Protein AF-K7Z4P8-F1 (afdb_monomer)

InterPro domains:
  IPR004733 Phosphoribosylformylglycinamidine cyclo-ligase [PTHR10520] (12-150)
  IPR010918 PurM-like, C-terminal domain [PF02769] (12-147)
  IPR036676 PurM-like, C-terminal domain superfamily [G3DSA:3.90.650.10] (9-177)
  IPR036676 PurM-like, C-terminal domain superfamily [SSF56042] (11-148)
  IPR036921 PurM-like, N-terminal domain superfamily [G3DSA:3.30.1330.10] (202-274)
  IPR036921 PurM-like, N-terminal domain superfamily [SSF55326] (206-274)

Foldseek 3Di:
DPQDQQLDDWFFFKKFFFWQAFQQWDVVVCCPVHCVVCVCCVVPVDDDPFDDDDHLCRNLPHTDFCCVLPVVCSVVSFWNHKFFAHAQEQVLSQVVSPPPQKHAAFEPQPAQFHLNLLVVVLVPDDLVNCRGTGNRTGGMIIGGGPPPPCPVVRPRMDGGGIIDGHDDYHYHNSLNNSQVSNVSVPDDDDPDDDDPPDPPVVVVVVVVVVVVVVVDDPQWDDDSNDIDGNDDPDDDDDDDDDDQSDSVSSVVSCVVVVHDPNVVSSSVRRVNSD

Secondary structure (DSSP, 8-state):
--SS-----TT-EEEEEEPSS-TTSSTTTTTTTTHHHHHHHHHTT---SSS-PPPGGGTTPPPPP-HHHHHHHHHTT-EEEEEE--TTHHHHHHHTT-BTTEEEEEE-TT----HHHHHHHHTT--HHHHHHH--TTEEEEEEE-TT-TTGGGSTTEEEEEEEEESSS-EEESHHHHHHHHHGGGT---------S--HHHHHHHHHHHHHHHTT--TTEEEETTEEEE---S--SS----PPPPP-HHHHHHHHHTT--TTHHHHHHHHHHH-

Solvent-accessible surface area (backbone atoms only — not comparable to full-atom values): 15774 Å² total; per-residue (Å²): 144,85,79,70,74,58,66,81,63,77,55,21,32,31,33,30,32,59,36,78,38,59,44,72,32,53,53,66,76,59,36,77,82,26,48,69,55,39,50,51,46,71,73,42,77,70,88,64,96,46,91,56,82,85,58,76,65,53,66,58,39,55,36,72,68,51,54,84,61,44,50,67,39,49,76,69,63,43,48,29,35,78,29,67,24,39,78,34,2,44,52,45,32,53,54,76,56,56,39,88,53,30,15,47,38,34,48,36,54,80,54,65,49,37,64,69,55,10,47,42,40,54,70,72,46,49,66,68,56,45,40,45,28,28,26,66,18,32,35,30,38,35,32,30,47,63,84,52,84,63,61,85,71,42,77,60,57,42,82,32,39,27,31,35,81,42,95,66,66,44,80,42,40,47,60,62,28,48,48,61,38,11,41,62,56,65,44,76,84,73,92,68,84,86,70,91,81,52,65,66,60,53,52,50,49,52,52,49,49,57,56,52,57,76,68,59,47,100,49,46,46,78,55,93,93,41,82,44,70,68,79,71,97,78,71,87,84,72,84,79,86,78,87,71,85,57,53,64,61,52,52,53,55,23,59,76,68,74,52,66,89,47,56,70,46,39,70,45,21,59,71,66,57,106

Mean predicted aligned error: 12.13 Å

Organism: NCBI:txid52754

Sequence (274 aa):
GSEFPKLDELNDFVIGLRSNGLHCSGLDLASSNSMDVLGEKLCNPTHTPSQERLHLAEFLKPSMIYVKSVLPLMKKGVIKAISHVTNGGIAKGLQDLCLGGLVPNVDLSNIDIPPVFGWLGANGLSERTLYNKFNCGIGMILVVDKHFNNHSQIKGNVLLGRLTSGSVMQVSGFVSSVTKATIPFGCSPSESVFSENDTNFTQFKQSIDMVAAKTLQPDVYLHNSTRFLKVNAKYNDPILVMGTDGVGTKLKIAHEIQKHDTLGVDLVAMCVND

pLDDT: mean 73.5, std 18.49, range [35.84, 96.12]

Structure (mmCIF, N/CA/C/O backbone):
data_AF-K7Z4P8-F1
#
_entry.id   AF-K7Z4P8-F1
#
loop_
_atom_site.group_PDB
_atom_site.id
_atom_site.type_symbol
_atom_site.label_atom_id
_atom_site.label_alt_id
_atom_site.label_comp_id
_atom_site.label_asym_id
_atom_site.label_entity_id
_atom_site.label_seq_id
_atom_site.pdbx_PDB_ins_code
_atom_site.Cartn_x
_atom_site.Cartn_y
_atom_site.Cartn_z
_atom_site.occupancy
_atom_site.B_iso_or_equiv
_atom_site.auth_seq_id
_atom_site.auth_comp_id
_atom_site.auth_asym_id
_atom_site.auth_atom_id
_atom_site.pdbx_PDB_model_num
ATOM 1 N N . GLY A 1 1 ? -23.667 5.829 9.348 1.00 41.44 1 GLY A N 1
ATOM 2 C CA . GLY A 1 1 ? -22.268 6.298 9.377 1.00 41.44 1 GLY A CA 1
ATOM 3 C C . GLY A 1 1 ? -21.552 5.867 10.642 1.00 41.44 1 GLY A C 1
ATOM 4 O O . GLY A 1 1 ? -20.972 6.709 11.302 1.00 41.44 1 GLY A O 1
ATOM 5 N N . SER A 1 2 ? -21.594 4.576 10.979 1.00 45.50 2 SER A N 1
ATOM 6 C CA . SER A 1 2 ? -20.956 3.974 12.166 1.00 45.50 2 SER A CA 1
ATOM 7 C C . SER A 1 2 ? -20.069 2.780 11.788 1.00 45.50 2 SER A C 1
ATOM 9 O O . SER A 1 2 ? -19.741 1.946 12.632 1.00 45.50 2 SER A O 1
ATOM 11 N N . GLU A 1 3 ? -19.742 2.646 10.500 1.00 63.41 3 GLU A N 1
ATOM 12 C CA . GLU A 1 3 ? -19.147 1.419 9.976 1.00 63.41 3 GLU A CA 1
ATOM 13 C C . GLU A 1 3 ? -17.623 1.425 10.120 1.00 63.41 3 GLU A C 1
ATOM 15 O O . GLU A 1 3 ? -17.135 0.497 10.754 1.00 63.41 3 GLU A O 1
ATOM 20 N N . PHE A 1 4 ? -16.902 2.476 9.687 1.00 60.19 4 PHE A N 1
ATOM 21 C CA . PHE A 1 4 ? -15.435 2.606 9.799 1.00 60.19 4 PHE A CA 1
ATOM 22 C C . PHE A 1 4 ? -14.942 4.069 9.792 1.00 60.19 4 PHE A C 1
ATOM 24 O O . PHE A 1 4 ? -15.660 4.925 9.269 1.00 60.19 4 PHE A O 1
ATOM 31 N N . PRO A 1 5 ? -13.723 4.360 10.301 1.00 65.00 5 PRO A N 1
ATOM 32 C CA . PRO A 1 5 ? -12.830 3.468 11.054 1.00 65.00 5 PRO A CA 1
ATOM 33 C C . PRO A 1 5 ? -13.228 3.337 12.540 1.00 65.00 5 PRO A C 1
ATOM 35 O O . PRO A 1 5 ? -13.737 4.275 13.146 1.00 65.00 5 PRO A O 1
ATOM 38 N N . LYS A 1 6 ? -12.975 2.164 13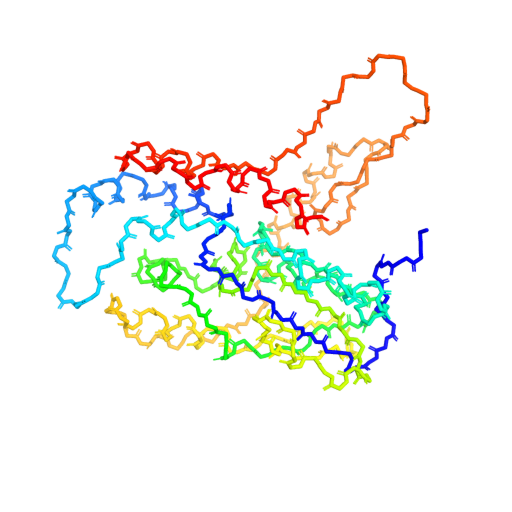.131 1.00 74.56 6 LYS A N 1
ATOM 39 C CA . LYS A 1 6 ? -13.181 1.819 14.550 1.00 74.56 6 LYS A CA 1
ATOM 40 C C . LYS A 1 6 ? -11.828 1.540 15.205 1.00 74.56 6 LYS A C 1
ATOM 42 O O . LYS A 1 6 ? -11.470 0.397 15.458 1.00 74.56 6 LYS A O 1
ATOM 47 N N . LEU A 1 7 ? -11.030 2.594 15.349 1.00 74.56 7 LEU A N 1
ATOM 48 C CA . LEU A 1 7 ? -9.664 2.533 15.877 1.00 74.56 7 LEU A CA 1
ATOM 49 C C . LEU A 1 7 ? -9.670 2.967 17.342 1.00 74.56 7 LEU A C 1
ATOM 51 O O . LEU A 1 7 ? -9.295 4.087 17.674 1.00 74.56 7 LEU A O 1
ATOM 55 N N . ASP A 1 8 ? -10.170 2.087 18.199 1.00 78.31 8 ASP A N 1
ATOM 56 C CA . ASP A 1 8 ? -10.412 2.335 19.622 1.00 78.31 8 ASP A CA 1
ATOM 57 C C . ASP A 1 8 ? -9.717 1.324 20.545 1.00 78.31 8 ASP A C 1
ATOM 59 O O . ASP A 1 8 ? -9.572 1.580 21.741 1.00 78.31 8 ASP A O 1
ATOM 63 N N . GLU A 1 9 ? -9.225 0.207 20.006 1.00 83.69 9 GLU A N 1
ATOM 64 C CA . GLU A 1 9 ? -8.601 -0.847 20.796 1.00 83.69 9 GLU A CA 1
ATOM 65 C C . GLU A 1 9 ? -7.109 -1.046 20.512 1.00 83.69 9 GLU A C 1
ATOM 67 O O . GLU A 1 9 ? -6.639 -1.159 19.380 1.00 83.69 9 GLU A O 1
ATOM 72 N N . LEU A 1 10 ? -6.350 -1.190 21.599 1.00 90.62 10 LEU A N 1
ATOM 73 C CA . LEU A 1 10 ? -4.951 -1.596 21.548 1.00 90.62 10 LEU A CA 1
ATOM 74 C C . LEU A 1 10 ? -4.803 -3.043 21.075 1.00 90.62 10 LEU A C 1
ATOM 76 O O . LEU A 1 10 ? -5.618 -3.908 21.406 1.00 90.62 10 LEU A O 1
ATOM 80 N N . ASN A 1 11 ? -3.675 -3.311 20.416 1.00 93.06 11 ASN A N 1
ATOM 81 C CA . ASN A 1 11 ? -3.232 -4.623 19.947 1.00 93.06 11 ASN A CA 1
ATOM 82 C C . ASN A 1 11 ? -4.054 -5.247 18.815 1.00 93.06 11 ASN A C 1
ATOM 84 O O . ASN A 1 11 ? -3.789 -6.403 18.467 1.00 93.06 11 ASN A O 1
ATOM 88 N N . ASP A 1 12 ? -4.985 -4.512 18.207 1.00 93.00 12 ASP A N 1
ATOM 89 C CA . ASP A 1 12 ? -5.589 -4.935 16.945 1.00 93.00 12 ASP A CA 1
ATOM 90 C C . ASP A 1 12 ? -4.514 -5.183 15.887 1.00 93.00 12 ASP A C 1
ATOM 92 O O . ASP A 1 12 ? -3.466 -4.530 15.856 1.00 93.00 12 ASP A O 1
ATOM 96 N N . PHE A 1 13 ? -4.756 -6.182 15.046 1.00 94.44 13 PHE A N 1
ATOM 97 C CA . PHE A 1 13 ? -3.811 -6.606 14.028 1.00 94.44 13 PHE A CA 1
ATOM 98 C C . PHE A 1 13 ? -3.761 -5.591 12.890 1.00 94.44 13 PHE A C 1
ATOM 100 O O . PHE A 1 13 ? -4.803 -5.189 12.377 1.00 94.44 13 PHE A O 1
ATOM 107 N N . VAL A 1 14 ? -2.554 -5.257 12.438 1.00 94.69 14 VAL A N 1
ATOM 108 C CA . VAL A 1 14 ? -2.320 -4.523 11.191 1.00 94.69 14 VAL A CA 1
ATOM 109 C C . VAL A 1 14 ? -1.883 -5.533 10.136 1.00 94.69 14 VAL A C 1
ATOM 111 O O . VAL A 1 14 ? -0.818 -6.147 10.246 1.00 94.69 14 VAL A O 1
ATOM 114 N N . ILE A 1 15 ? -2.726 -5.744 9.130 1.00 94.44 15 ILE A N 1
ATOM 115 C CA . ILE A 1 15 ? -2.562 -6.787 8.114 1.00 94.44 15 ILE A CA 1
ATOM 116 C C . ILE A 1 15 ? -2.458 -6.145 6.738 1.00 94.44 15 ILE A C 1
ATOM 118 O O . ILE A 1 15 ? -3.333 -5.389 6.340 1.00 94.44 15 ILE A O 1
ATOM 122 N N . GLY A 1 16 ? -1.425 -6.496 5.983 1.00 94.88 16 GLY A N 1
ATOM 123 C CA . GLY A 1 16 ? -1.297 -6.142 4.576 1.00 94.88 16 GLY A CA 1
ATOM 124 C C . GLY A 1 16 ? -1.889 -7.226 3.679 1.00 94.88 16 GLY A C 1
ATOM 125 O O . GLY A 1 16 ? -1.709 -8.416 3.932 1.00 94.88 16 GLY A O 1
ATOM 126 N N . LEU A 1 17 ? -2.569 -6.833 2.608 1.00 94.69 17 LEU A N 1
ATOM 127 C CA . LEU A 1 17 ? -2.908 -7.703 1.488 1.00 94.69 17 LEU A CA 1
ATOM 128 C C . LEU A 1 17 ? -1.907 -7.475 0.365 1.00 94.69 17 LEU A C 1
ATOM 130 O O . LEU A 1 17 ? -1.660 -6.336 -0.040 1.00 94.69 17 LEU A O 1
ATOM 134 N N . ARG A 1 18 ? -1.344 -8.568 -0.152 1.00 95.38 18 ARG A N 1
ATOM 135 C CA . ARG A 1 18 ? -0.307 -8.498 -1.184 1.00 95.38 18 ARG A CA 1
ATOM 136 C C . ARG A 1 18 ? -0.810 -7.811 -2.456 1.00 95.38 18 ARG A C 1
ATOM 138 O O . ARG A 1 18 ? -1.918 -8.091 -2.924 1.00 95.38 18 ARG A O 1
ATOM 145 N N . SER A 1 19 ? 0.008 -6.938 -3.029 1.00 94.25 19 SER A N 1
ATOM 146 C CA . SER A 1 19 ? -0.103 -6.512 -4.426 1.00 94.25 19 SER A CA 1
ATOM 147 C C . SER A 1 19 ? 0.700 -7.461 -5.318 1.00 94.25 19 SER A C 1
ATOM 149 O O . SER A 1 19 ? 1.466 -8.298 -4.841 1.00 94.25 19 SER A O 1
ATOM 151 N N . ASN A 1 20 ? 0.510 -7.360 -6.629 1.00 91.38 20 ASN A N 1
ATOM 152 C CA . ASN A 1 20 ? 1.248 -8.151 -7.618 1.00 91.38 20 ASN A CA 1
ATOM 153 C C . ASN A 1 20 ? 2.220 -7.305 -8.462 1.00 91.38 20 ASN A C 1
ATOM 155 O O . ASN A 1 20 ? 2.813 -7.826 -9.405 1.00 91.38 20 ASN A O 1
ATOM 159 N N . GLY A 1 21 ? 2.371 -6.016 -8.147 1.00 90.44 21 GLY A N 1
ATOM 160 C CA . GLY A 1 21 ? 3.156 -5.064 -8.925 1.00 90.44 21 GLY A CA 1
ATOM 161 C C . GLY A 1 21 ? 2.764 -3.621 -8.616 1.00 90.44 21 GLY A C 1
ATOM 162 O O . GLY A 1 21 ? 2.306 -3.309 -7.519 1.00 90.44 21 GLY A O 1
ATOM 163 N N . LEU A 1 22 ? 2.921 -2.736 -9.600 1.00 87.25 22 LEU A N 1
ATOM 164 C CA . LEU A 1 22 ? 2.706 -1.291 -9.443 1.00 87.25 22 LEU A CA 1
ATOM 165 C C . LEU A 1 22 ? 1.244 -0.882 -9.233 1.00 87.25 22 LEU A C 1
ATOM 167 O O . LEU A 1 22 ? 0.991 0.218 -8.752 1.00 87.25 22 LEU A O 1
ATOM 171 N N . HIS A 1 23 ? 0.289 -1.747 -9.586 1.00 89.25 23 HIS A N 1
ATOM 172 C CA . HIS A 1 23 ? -1.102 -1.335 -9.792 1.00 89.25 23 HIS A CA 1
ATOM 173 C C . HIS A 1 23 ? -1.146 -0.136 -10.758 1.00 89.25 23 HIS A C 1
ATOM 175 O O . HIS A 1 23 ? -0.522 -0.207 -11.817 1.00 89.25 23 HIS A O 1
ATOM 181 N N . CYS A 1 24 ? -1.854 0.943 -10.427 1.00 78.19 24 CYS A N 1
ATOM 182 C CA . CYS A 1 24 ? -1.950 2.147 -11.255 1.00 78.19 24 CYS A CA 1
ATOM 183 C C . CYS A 1 24 ? -1.195 3.357 -10.677 1.00 78.19 24 CYS A C 1
ATOM 185 O O . CYS A 1 24 ? -1.335 4.453 -11.211 1.00 78.19 24 CYS A O 1
ATOM 187 N N . SER A 1 25 ? -0.385 3.188 -9.622 1.00 73.69 25 SER A N 1
ATOM 188 C CA . SER A 1 25 ? 0.296 4.300 -8.941 1.00 73.69 25 SER A CA 1
ATOM 189 C C . SER A 1 25 ? 1.792 4.415 -9.267 1.00 73.69 25 SER A C 1
ATOM 191 O O . SER A 1 25 ? 2.466 3.439 -9.601 1.00 73.69 25 SER A O 1
ATOM 193 N N . GLY A 1 26 ? 2.319 5.645 -9.186 1.00 65.50 26 GLY A N 1
ATOM 194 C CA . GLY A 1 26 ? 3.758 5.958 -9.244 1.00 65.50 26 GLY A CA 1
ATOM 195 C C . GLY A 1 26 ? 4.453 5.783 -10.604 1.00 65.50 26 GLY A C 1
ATOM 196 O O . GLY A 1 26 ? 5.676 5.904 -10.700 1.00 65.50 26 GLY A O 1
ATOM 197 N N . LEU A 1 27 ? 3.700 5.506 -11.671 1.00 65.94 27 LEU A N 1
ATOM 198 C CA . LEU A 1 27 ? 4.245 5.332 -13.023 1.00 65.94 27 LEU A CA 1
ATOM 199 C C . LEU A 1 27 ? 4.767 6.643 -13.646 1.00 65.94 27 LEU A C 1
ATOM 201 O O . LEU A 1 27 ? 5.573 6.611 -14.568 1.00 65.94 27 LEU A O 1
ATOM 205 N N . ASP A 1 28 ? 4.328 7.797 -13.150 1.00 60.53 28 ASP A N 1
ATOM 206 C CA . ASP A 1 28 ? 4.814 9.128 -13.527 1.00 60.53 28 ASP A CA 1
ATOM 207 C C . ASP A 1 28 ? 6.264 9.375 -13.067 1.00 60.53 28 ASP A C 1
ATOM 209 O O . ASP A 1 28 ? 7.090 9.866 -13.837 1.00 60.53 28 ASP A O 1
ATOM 213 N N . LEU A 1 29 ? 6.622 8.950 -11.856 1.00 54.38 29 LEU A N 1
ATOM 214 C CA . LEU A 1 29 ? 8.001 8.993 -11.351 1.00 54.38 29 LEU A CA 1
ATOM 215 C C . LEU A 1 29 ? 8.888 7.926 -11.988 1.00 54.38 29 LEU A C 1
ATOM 217 O O . LEU A 1 29 ? 10.085 8.140 -12.164 1.00 54.38 29 LEU A O 1
ATOM 221 N N . ALA A 1 30 ? 8.291 6.810 -12.407 1.00 50.69 30 ALA A N 1
ATOM 222 C CA . ALA A 1 30 ? 8.949 5.880 -13.312 1.00 50.69 30 ALA A CA 1
ATOM 223 C C . ALA A 1 30 ? 9.145 6.472 -14.721 1.00 50.69 30 ALA A C 1
ATOM 225 O O . ALA A 1 30 ? 9.850 5.858 -15.519 1.00 50.69 30 ALA A O 1
ATOM 226 N N . SER A 1 31 ? 8.598 7.659 -15.034 1.00 46.41 31 SER A N 1
ATOM 227 C CA . SER A 1 31 ? 8.649 8.258 -16.375 1.00 46.41 31 SER A CA 1
ATOM 228 C C . SER A 1 31 ? 9.497 9.527 -16.527 1.00 46.41 31 SER A C 1
ATOM 230 O O . SER A 1 31 ? 10.019 9.764 -17.616 1.00 46.41 31 SER A O 1
ATOM 232 N N . SER A 1 32 ? 9.687 10.329 -15.472 1.00 38.22 32 SER A N 1
ATOM 233 C CA . SER A 1 32 ? 10.203 11.703 -15.604 1.00 38.22 32 SER A CA 1
ATOM 234 C C . SER A 1 32 ? 11.702 11.840 -15.905 1.00 38.22 32 SER A C 1
ATOM 236 O O . SER A 1 32 ? 12.102 12.887 -16.392 1.00 38.22 32 SER A O 1
ATOM 238 N N . ASN A 1 33 ? 12.520 10.810 -15.672 1.00 39.75 33 ASN A N 1
ATOM 239 C CA . ASN A 1 33 ? 13.930 10.757 -16.119 1.00 39.75 33 ASN A CA 1
ATOM 240 C C . ASN A 1 33 ? 14.207 9.526 -16.990 1.00 39.75 33 ASN A C 1
ATOM 242 O O . ASN A 1 33 ? 15.346 9.111 -17.198 1.00 39.75 33 ASN A O 1
ATOM 246 N N . SER A 1 34 ? 13.135 8.866 -17.402 1.00 45.72 34 SER A N 1
ATOM 247 C CA . SER A 1 34 ? 13.157 7.425 -17.460 1.00 45.72 34 SER A CA 1
ATOM 248 C C . SER A 1 34 ? 12.277 6.883 -18.564 1.00 45.72 34 SER A C 1
ATOM 250 O O . SER A 1 34 ? 12.548 5.773 -18.925 1.00 45.72 34 SER A O 1
ATOM 252 N N . MET A 1 35 ? 11.358 7.594 -19.226 1.00 39.09 35 MET A N 1
ATOM 253 C CA . MET A 1 35 ? 10.784 7.050 -20.479 1.00 39.09 35 MET A CA 1
ATOM 254 C C . MET A 1 35 ? 11.717 7.175 -21.687 1.00 39.09 35 MET A C 1
ATOM 256 O O . MET A 1 35 ? 11.617 6.342 -22.571 1.00 39.09 35 MET A O 1
ATOM 260 N N . ASP A 1 36 ? 12.661 8.119 -21.715 1.00 39.03 36 ASP A N 1
ATOM 261 C CA . ASP A 1 36 ? 13.678 8.148 -22.781 1.00 39.03 36 ASP A CA 1
ATOM 262 C C . ASP A 1 36 ? 14.787 7.118 -22.503 1.00 39.03 36 ASP A C 1
ATOM 264 O O . ASP A 1 36 ? 15.185 6.366 -23.387 1.00 39.03 36 ASP A O 1
ATOM 268 N N . VAL A 1 37 ? 15.208 6.989 -21.235 1.00 40.94 37 VAL A N 1
ATOM 269 C CA . VAL A 1 37 ? 16.214 6.001 -20.796 1.00 40.94 37 VAL A CA 1
ATOM 270 C C . VAL A 1 37 ? 15.631 4.589 -20.663 1.00 40.94 37 VAL A C 1
ATOM 272 O O . VAL A 1 37 ? 16.311 3.621 -20.990 1.00 40.94 37 VAL A O 1
ATOM 275 N N . LEU A 1 38 ? 14.387 4.432 -20.196 1.00 42.84 38 LEU A N 1
ATOM 276 C CA . LEU A 1 38 ? 13.641 3.178 -20.301 1.00 42.84 38 LEU A CA 1
ATOM 277 C C . LEU A 1 38 ? 13.282 2.956 -21.760 1.00 42.84 38 LEU A C 1
ATOM 279 O O . LEU A 1 38 ? 13.600 1.893 -22.224 1.00 42.84 38 LEU A O 1
ATOM 283 N N . GLY A 1 39 ? 12.731 3.888 -22.529 1.00 40.72 39 GLY A N 1
ATOM 284 C CA . GLY A 1 39 ? 12.449 3.685 -23.960 1.00 40.72 39 GLY A CA 1
ATOM 285 C C . GLY A 1 39 ? 13.654 3.125 -24.725 1.00 40.72 39 GLY A C 1
ATOM 286 O O . GLY A 1 39 ? 13.530 2.098 -25.395 1.00 40.72 39 GLY A O 1
ATOM 287 N N . GLU A 1 40 ? 14.852 3.687 -24.512 1.00 37.16 40 GLU A N 1
ATOM 288 C CA . GLU A 1 40 ? 16.107 3.126 -25.026 1.00 37.16 40 GLU A CA 1
ATOM 289 C C . GLU A 1 40 ? 16.488 1.774 -24.396 1.00 37.16 40 GLU A C 1
ATOM 291 O O . GLU A 1 40 ? 16.840 0.864 -25.138 1.00 37.16 40 GLU A O 1
ATOM 296 N N . LYS A 1 41 ? 16.398 1.571 -23.071 1.00 41.78 41 LYS A N 1
ATOM 297 C CA . LYS A 1 41 ? 16.741 0.284 -22.405 1.00 41.78 41 LYS A CA 1
ATOM 298 C C . LYS A 1 41 ? 15.682 -0.826 -22.539 1.00 41.78 41 LYS A C 1
ATOM 300 O O . LYS A 1 41 ? 15.965 -1.994 -22.276 1.00 41.78 41 LYS A O 1
ATOM 305 N N . LEU A 1 42 ? 14.460 -0.463 -22.905 1.00 42.09 42 LEU A N 1
ATOM 306 C CA . LEU A 1 42 ? 13.287 -1.307 -23.116 1.00 42.09 42 LEU A CA 1
ATOM 307 C C . LEU A 1 42 ? 13.246 -1.786 -24.568 1.00 42.09 42 LEU A C 1
ATOM 309 O O . LEU A 1 42 ? 12.865 -2.930 -24.807 1.00 42.09 42 LEU A O 1
ATOM 313 N N . CYS A 1 43 ? 13.676 -0.942 -25.518 1.00 35.97 43 CYS A N 1
ATOM 314 C CA . CYS A 1 43 ? 13.832 -1.303 -26.930 1.00 35.97 43 CYS A CA 1
ATOM 315 C C . CYS A 1 43 ? 15.199 -1.939 -27.233 1.00 35.97 43 CYS A C 1
ATOM 317 O O . CYS A 1 43 ? 15.273 -2.839 -28.066 1.00 35.97 43 CYS A O 1
ATOM 319 N N . ASN A 1 44 ? 16.269 -1.527 -26.542 1.00 37.22 44 ASN A N 1
ATOM 320 C CA . ASN A 1 44 ? 17.584 -2.165 -26.599 1.00 37.22 44 ASN A CA 1
ATOM 321 C C . ASN A 1 44 ? 17.893 -2.835 -25.253 1.00 37.22 44 ASN A C 1
ATOM 323 O O . ASN A 1 44 ? 18.159 -2.132 -24.278 1.00 37.22 44 ASN A O 1
ATOM 327 N N . PRO A 1 45 ? 17.917 -4.179 -25.172 1.00 40.69 45 PRO A N 1
ATOM 328 C CA . PRO A 1 45 ? 18.209 -4.886 -23.933 1.00 40.69 45 PRO A CA 1
ATOM 329 C C . PRO A 1 45 ? 19.665 -4.627 -23.537 1.00 40.69 45 PRO A C 1
ATOM 331 O O . PRO A 1 45 ? 20.577 -5.322 -23.985 1.00 40.69 45 PRO A O 1
ATOM 334 N N . THR A 1 46 ? 19.910 -3.608 -22.713 1.00 37.22 46 THR A N 1
ATOM 335 C CA . THR A 1 46 ? 21.267 -3.277 -22.279 1.00 37.22 46 THR A CA 1
ATOM 336 C C . THR A 1 46 ? 21.851 -4.448 -21.502 1.00 37.22 46 THR A C 1
ATOM 338 O O . THR A 1 46 ? 21.286 -4.906 -20.508 1.00 37.22 46 THR A O 1
ATOM 341 N N . HIS A 1 47 ? 22.987 -4.936 -21.990 1.00 39.03 47 HIS A N 1
ATOM 342 C CA . HIS A 1 47 ? 23.815 -5.946 -21.357 1.00 39.03 47 HIS A CA 1
ATOM 343 C C . HIS A 1 47 ? 24.346 -5.422 -20.017 1.00 39.03 47 HIS A C 1
ATOM 345 O O . HIS A 1 47 ? 25.376 -4.755 -19.976 1.00 39.03 47 HIS A O 1
ATOM 351 N N . THR A 1 48 ? 23.664 -5.730 -18.915 1.00 40.59 48 THR A N 1
ATOM 352 C CA . THR A 1 48 ? 24.276 -5.719 -17.582 1.00 40.59 48 THR A CA 1
ATOM 353 C C . THR A 1 48 ? 24.632 -7.153 -17.167 1.00 40.59 48 THR A C 1
ATOM 355 O O . THR A 1 48 ? 23.920 -8.089 -17.539 1.00 40.59 48 THR A O 1
ATOM 358 N N . PRO A 1 49 ? 25.749 -7.379 -16.448 1.00 38.31 49 PRO A N 1
ATOM 359 C CA . PRO A 1 49 ? 26.339 -8.716 -16.314 1.00 38.31 49 PRO A CA 1
ATOM 360 C C . PRO A 1 49 ? 25.641 -9.646 -15.303 1.00 38.31 49 PRO A C 1
ATOM 362 O O . PRO A 1 49 ? 26.057 -10.794 -15.171 1.00 38.31 49 PRO A O 1
ATOM 365 N N . SER A 1 50 ? 24.593 -9.205 -14.597 1.00 44.00 50 SER A N 1
ATOM 366 C CA . SER A 1 50 ? 23.905 -9.994 -13.560 1.00 44.00 50 SER A CA 1
ATOM 367 C C . SER A 1 50 ? 22.467 -10.383 -13.954 1.00 44.00 50 SER A C 1
ATOM 369 O O . SER A 1 50 ? 21.499 -9.685 -13.683 1.00 44.00 50 SER A O 1
ATOM 371 N N . GLN A 1 51 ? 22.402 -11.506 -14.667 1.00 50.50 51 GLN A N 1
ATOM 372 C CA . GLN A 1 51 ? 21.432 -12.617 -14.738 1.00 50.50 51 GLN A CA 1
ATOM 373 C C . GLN A 1 51 ? 19.887 -12.487 -14.654 1.00 50.50 51 GLN A C 1
ATOM 375 O O . GLN A 1 51 ? 19.262 -13.422 -15.149 1.00 50.50 51 GLN A O 1
ATOM 380 N N . GLU A 1 52 ? 19.221 -11.411 -14.213 1.00 51.34 52 GLU A N 1
ATOM 381 C CA . GLU A 1 52 ? 17.742 -11.319 -14.338 1.00 51.34 52 GLU A CA 1
ATOM 382 C C . GLU A 1 52 ? 17.259 -10.007 -14.975 1.00 51.34 52 GLU A C 1
ATOM 384 O O . GLU A 1 52 ? 17.440 -8.905 -14.459 1.00 51.34 52 GLU A O 1
ATOM 389 N N . ARG A 1 53 ? 16.616 -10.127 -16.146 1.00 60.19 53 ARG A N 1
ATOM 390 C CA . ARG A 1 53 ? 15.994 -9.006 -16.866 1.00 60.19 53 ARG A CA 1
ATOM 391 C C . ARG A 1 53 ? 14.547 -8.855 -16.403 1.00 60.19 53 ARG A C 1
ATOM 393 O O . ARG A 1 53 ? 13.778 -9.810 -16.499 1.00 60.19 53 ARG A O 1
ATOM 400 N N . LEU A 1 54 ? 14.149 -7.657 -15.972 1.00 68.81 54 LEU A N 1
ATOM 401 C CA . LEU A 1 54 ? 12.738 -7.370 -15.713 1.00 68.81 54 LEU A CA 1
ATOM 402 C C . LEU A 1 54 ? 11.981 -7.308 -17.046 1.00 68.81 54 LEU A C 1
ATOM 404 O O . LEU A 1 54 ? 12.303 -6.501 -17.917 1.00 68.81 54 LEU A O 1
ATOM 408 N N . HIS A 1 55 ? 10.968 -8.154 -17.215 1.00 70.50 55 HIS A N 1
ATOM 409 C CA . HIS A 1 55 ? 10.148 -8.131 -18.422 1.00 70.50 55 HIS A CA 1
ATOM 410 C C . HIS A 1 55 ? 9.188 -6.937 -18.379 1.00 70.50 55 HIS A C 1
ATOM 412 O O . HIS A 1 55 ? 8.515 -6.729 -17.377 1.00 70.50 55 HIS A O 1
ATOM 418 N N . LEU A 1 56 ? 9.022 -6.208 -19.484 1.00 67.06 56 LEU A N 1
ATOM 419 C CA . LEU A 1 56 ? 8.074 -5.082 -19.593 1.00 67.06 56 LEU A CA 1
ATOM 420 C C . LEU A 1 56 ? 6.645 -5.395 -19.138 1.00 67.06 56 LEU A C 1
ATOM 422 O O . LEU A 1 56 ? 5.935 -4.545 -18.608 1.00 67.06 56 LEU A O 1
ATOM 426 N N . ALA A 1 57 ? 6.243 -6.651 -19.312 1.00 69.25 57 ALA A N 1
ATOM 427 C CA . ALA A 1 57 ? 4.946 -7.155 -18.884 1.00 69.25 57 ALA A CA 1
ATOM 428 C C . ALA A 1 57 ? 4.726 -7.047 -17.360 1.00 69.25 57 ALA A C 1
ATOM 430 O O . ALA A 1 57 ? 3.582 -7.025 -16.918 1.00 69.25 57 ALA A O 1
ATOM 431 N N . GLU A 1 58 ? 5.793 -6.934 -16.563 1.00 76.38 58 GLU A N 1
ATOM 432 C CA . GLU A 1 58 ? 5.736 -6.711 -15.113 1.00 76.38 58 GLU A CA 1
ATOM 433 C C . GLU A 1 58 ? 5.080 -5.370 -14.756 1.00 76.38 58 GLU A C 1
ATOM 435 O O . GLU A 1 58 ? 4.332 -5.294 -13.782 1.00 76.38 58 GLU A O 1
ATOM 440 N N . PHE A 1 59 ? 5.265 -4.335 -15.584 1.00 79.69 59 PHE A N 1
ATOM 441 C CA . PHE A 1 59 ? 4.605 -3.034 -15.414 1.00 79.69 59 PHE A CA 1
ATOM 442 C C . PHE A 1 59 ? 3.113 -3.077 -15.773 1.00 79.69 59 PHE A C 1
ATOM 444 O O . PHE A 1 59 ? 2.338 -2.247 -15.299 1.00 79.69 59 PHE A O 1
ATOM 451 N N . LEU A 1 60 ? 2.698 -4.055 -16.585 1.00 81.00 60 LEU A N 1
ATOM 452 C CA . LEU A 1 60 ? 1.316 -4.227 -17.044 1.00 81.00 60 LEU A CA 1
ATOM 453 C C . LEU A 1 60 ? 0.523 -5.263 -16.242 1.00 81.00 60 LEU A C 1
ATOM 455 O O . LEU A 1 60 ? -0.613 -5.579 -16.609 1.00 81.00 60 LEU A O 1
ATOM 459 N N . LYS A 1 61 ? 1.088 -5.802 -15.153 1.00 88.94 61 LYS A N 1
ATOM 460 C CA . LYS A 1 61 ? 0.340 -6.703 -14.270 1.00 88.94 61 LYS A CA 1
ATOM 461 C C . LYS A 1 61 ? -0.941 -5.999 -13.791 1.00 88.94 61 LYS A C 1
ATOM 463 O O . LYS A 1 61 ? -0.854 -4.876 -13.277 1.00 88.94 61 LYS A O 1
ATOM 468 N N . PRO A 1 62 ? -2.123 -6.618 -13.980 1.00 90.38 62 PRO A N 1
ATOM 469 C CA . PRO A 1 62 ? -3.392 -5.990 -13.635 1.00 90.38 62 PRO A CA 1
ATOM 470 C C . PRO A 1 62 ? -3.490 -5.793 -12.127 1.00 90.38 62 PRO A C 1
ATOM 472 O O . PRO A 1 62 ? -3.079 -6.667 -11.362 1.00 90.38 62 PRO A O 1
ATOM 475 N N . SER A 1 63 ? -4.062 -4.671 -11.703 1.00 91.69 63 SER A N 1
ATOM 476 C CA . SER A 1 63 ? -4.292 -4.370 -10.293 1.00 91.69 63 SER A CA 1
ATOM 477 C C . SER A 1 63 ? -5.161 -5.442 -9.641 1.00 91.69 63 SER A C 1
ATOM 479 O O . SER A 1 63 ? -6.138 -5.930 -10.216 1.00 91.69 63 SER A O 1
ATOM 481 N N . MET A 1 64 ? -4.794 -5.827 -8.423 1.00 92.81 64 MET A N 1
ATOM 482 C CA . MET A 1 64 ? -5.538 -6.821 -7.656 1.00 92.81 64 MET A CA 1
ATOM 483 C C . MET A 1 64 ? -6.880 -6.248 -7.190 1.00 92.81 64 MET A C 1
ATOM 485 O O . MET A 1 64 ? -6.949 -5.103 -6.754 1.00 92.81 64 MET A O 1
ATOM 489 N N . ILE A 1 65 ? -7.938 -7.064 -7.231 1.00 92.50 65 ILE A N 1
ATOM 490 C CA . ILE A 1 65 ? -9.258 -6.711 -6.685 1.00 92.50 65 ILE A CA 1
ATOM 491 C C . ILE A 1 65 ? -9.450 -7.437 -5.353 1.00 92.50 65 ILE A C 1
ATOM 493 O O . ILE A 1 65 ? -9.496 -8.671 -5.309 1.00 92.50 65 ILE A O 1
ATOM 497 N N . TYR A 1 66 ? -9.602 -6.681 -4.267 1.00 91.44 66 TYR A N 1
ATOM 498 C CA . TYR A 1 66 ? -9.601 -7.224 -2.904 1.00 91.44 66 TYR A CA 1
ATOM 499 C C . TYR A 1 66 ? -10.991 -7.548 -2.349 1.00 91.44 66 TYR A C 1
ATOM 501 O O . TYR A 1 66 ? -11.098 -8.223 -1.325 1.00 91.44 66 TYR A O 1
ATOM 509 N N . VAL A 1 67 ? -12.066 -7.169 -3.047 1.00 89.88 67 VAL A N 1
ATOM 510 C CA . VAL A 1 67 ? -13.461 -7.334 -2.589 1.00 89.88 67 VAL A CA 1
ATOM 511 C C . VAL A 1 67 ? -13.772 -8.745 -2.101 1.00 89.88 67 VAL A C 1
ATOM 513 O O . VAL A 1 67 ? -14.366 -8.912 -1.040 1.00 89.88 67 VAL A O 1
ATOM 516 N N . LYS A 1 68 ? -13.346 -9.783 -2.830 1.00 89.19 68 LYS A N 1
ATOM 517 C CA . LYS A 1 68 ? -13.623 -11.177 -2.438 1.00 89.19 68 LYS A CA 1
ATOM 518 C C . LYS A 1 68 ? -12.934 -11.575 -1.130 1.00 89.19 68 LYS A C 1
ATOM 520 O O . LYS A 1 68 ? -13.472 -12.405 -0.403 1.00 89.19 68 LYS A O 1
ATOM 525 N N . SER A 1 69 ? -11.772 -10.994 -0.837 1.00 87.75 69 SER A N 1
ATOM 526 C CA . SER A 1 69 ? -11.026 -11.241 0.400 1.00 87.75 69 SER A CA 1
ATOM 527 C C . SER A 1 69 ? -11.560 -10.409 1.567 1.00 87.75 69 SER A C 1
ATOM 529 O O . SER A 1 69 ? -11.549 -10.875 2.702 1.00 87.75 69 SER A O 1
ATOM 531 N N . VAL A 1 70 ? -12.044 -9.196 1.290 1.00 88.25 70 VAL A N 1
ATOM 532 C CA . VAL A 1 70 ? -12.335 -8.173 2.304 1.00 88.25 70 VAL A CA 1
ATOM 533 C C . VAL A 1 70 ? -13.818 -8.117 2.669 1.00 88.25 70 VAL A C 1
ATOM 535 O O . VAL A 1 70 ? -14.164 -8.149 3.849 1.00 88.25 70 VAL A O 1
ATOM 538 N N . LEU A 1 71 ? -14.720 -8.116 1.684 1.00 87.44 71 LEU A N 1
ATOM 539 C CA . LEU A 1 71 ? -16.158 -7.931 1.904 1.00 87.44 71 LEU A CA 1
ATOM 540 C C . LEU A 1 71 ? -16.780 -8.963 2.869 1.00 87.44 71 LEU A C 1
ATOM 542 O O . LEU A 1 71 ? -17.586 -8.563 3.712 1.00 87.44 71 LEU A O 1
ATOM 546 N N . PRO A 1 72 ? -16.431 -10.269 2.830 1.00 87.62 72 PRO A N 1
ATOM 547 C CA . PRO A 1 72 ? -16.953 -11.229 3.805 1.00 87.62 72 PRO A CA 1
ATOM 548 C C . PRO A 1 72 ? -16.525 -10.923 5.246 1.00 87.62 72 PRO A C 1
ATOM 550 O O . PRO A 1 72 ? -17.274 -11.203 6.178 1.00 87.62 72 PRO A O 1
ATOM 553 N N . LEU A 1 73 ? -15.331 -10.359 5.436 1.00 86.19 73 LEU A N 1
ATOM 554 C CA . LEU A 1 73 ? -14.794 -9.991 6.746 1.00 86.19 73 LEU A CA 1
ATOM 555 C C . LEU A 1 73 ? -15.432 -8.694 7.251 1.00 86.19 73 LEU A C 1
ATOM 557 O O . LEU A 1 73 ? -15.817 -8.618 8.416 1.00 86.19 73 LEU A O 1
ATOM 561 N N . MET A 1 74 ? -15.643 -7.719 6.360 1.00 84.31 74 MET A N 1
ATOM 562 C CA . MET A 1 74 ? -16.414 -6.512 6.676 1.00 84.31 74 MET A CA 1
ATOM 563 C C . MET A 1 74 ? -17.822 -6.868 7.156 1.00 84.31 74 MET A C 1
ATOM 565 O O . MET A 1 74 ? -18.240 -6.413 8.214 1.00 84.31 74 MET A O 1
ATOM 569 N N . LYS A 1 75 ? -18.530 -7.754 6.437 1.00 84.31 75 LYS A N 1
ATOM 570 C CA . LYS A 1 75 ? -19.885 -8.207 6.808 1.00 84.31 75 LYS A CA 1
ATOM 571 C C . LYS A 1 75 ? -19.940 -8.945 8.148 1.00 84.31 75 LYS A C 1
ATOM 573 O O . LYS A 1 75 ? -20.978 -8.937 8.798 1.00 84.31 75 LYS A O 1
ATOM 578 N N . LYS A 1 76 ? -18.840 -9.582 8.559 1.00 85.88 76 LYS A N 1
ATOM 579 C CA . LYS A 1 76 ? -18.701 -10.214 9.882 1.00 85.88 76 LYS A CA 1
ATOM 580 C C . LYS A 1 76 ? -18.375 -9.214 10.997 1.00 85.88 76 LYS A C 1
ATOM 582 O O . LYS A 1 76 ? -18.367 -9.613 12.154 1.00 85.88 76 LYS A O 1
ATOM 587 N N . GLY A 1 77 ? -18.077 -7.958 10.664 1.00 83.12 77 GLY A N 1
ATOM 588 C CA . GLY A 1 77 ? -17.713 -6.920 11.628 1.00 83.12 77 GLY A CA 1
ATOM 589 C C . GLY A 1 77 ? -16.317 -7.076 12.237 1.00 83.12 77 GLY A C 1
ATOM 590 O O . GLY A 1 77 ? -16.057 -6.466 13.265 1.00 83.12 77 GLY A O 1
ATOM 591 N N . VAL A 1 78 ? -15.435 -7.891 11.639 1.00 87.75 78 VAL A N 1
ATOM 592 C CA . VAL A 1 78 ? -14.083 -8.158 12.186 1.00 87.75 78 VAL A CA 1
ATOM 593 C C . VAL A 1 78 ? -13.027 -7.168 11.702 1.00 87.75 78 VAL A C 1
ATOM 595 O O . VAL A 1 78 ? -12.003 -6.978 12.354 1.00 87.75 78 VAL A O 1
ATOM 598 N N . ILE A 1 79 ? -13.250 -6.563 10.535 1.00 88.00 79 ILE A N 1
ATOM 599 C CA . ILE A 1 79 ? -12.431 -5.447 10.064 1.00 88.00 79 ILE A CA 1
ATOM 600 C C . ILE A 1 79 ? -12.845 -4.221 10.868 1.00 88.00 79 ILE A C 1
ATOM 602 O O . ILE A 1 79 ? -14.027 -4.074 11.151 1.00 88.00 79 ILE A O 1
ATOM 606 N N . LYS A 1 80 ? -11.869 -3.388 11.233 1.00 85.62 80 LYS A N 1
ATOM 607 C CA . LYS A 1 80 ? -11.998 -2.135 11.988 1.00 85.62 80 LYS A CA 1
ATOM 608 C C . LYS A 1 80 ? -11.508 -0.918 11.204 1.00 85.62 80 LYS A C 1
ATOM 610 O O . LYS A 1 80 ? -11.943 0.195 11.474 1.00 85.62 80 LYS A O 1
ATOM 615 N N . ALA A 1 81 ? -10.635 -1.103 10.220 1.00 88.56 81 ALA A N 1
ATOM 616 C CA . ALA A 1 81 ? -10.278 -0.069 9.254 1.00 88.56 81 ALA A CA 1
ATOM 617 C C . ALA A 1 81 ? -9.720 -0.706 7.980 1.00 88.56 81 ALA A C 1
ATOM 619 O O . ALA A 1 81 ? -9.213 -1.830 8.013 1.00 88.56 81 ALA A O 1
ATOM 620 N N . ILE A 1 82 ? -9.810 0.027 6.874 1.00 89.69 82 ILE A N 1
ATOM 621 C CA . ILE A 1 82 ? -9.265 -0.344 5.569 1.00 89.69 82 ILE A CA 1
ATOM 622 C C . ILE A 1 82 ? -8.546 0.883 5.021 1.00 89.69 82 ILE A C 1
ATOM 624 O O . ILE A 1 82 ? -9.086 1.985 5.076 1.00 89.69 82 ILE A O 1
ATOM 628 N N . SER A 1 83 ? -7.350 0.682 4.486 1.00 89.12 83 SER A N 1
ATOM 629 C CA . SER A 1 83 ? -6.627 1.675 3.705 1.00 89.12 83 SER A CA 1
ATOM 630 C C . SER A 1 83 ? -6.139 1.026 2.414 1.00 89.12 83 SER A C 1
ATOM 632 O O . SER A 1 83 ? -5.380 0.054 2.439 1.00 89.12 83 SER A O 1
ATOM 634 N N . HIS A 1 84 ? -6.615 1.518 1.274 1.00 91.00 84 HIS A N 1
ATOM 635 C CA . HIS A 1 84 ? -6.135 1.094 -0.036 1.00 91.00 84 HIS A CA 1
ATOM 636 C C . HIS A 1 84 ? -4.806 1.804 -0.336 1.00 91.00 84 HIS A C 1
ATOM 638 O O . HIS A 1 84 ? -4.702 3.025 -0.239 1.00 91.00 84 HIS A O 1
ATOM 644 N N . VAL A 1 85 ? -3.763 1.039 -0.672 1.00 90.44 85 VAL A N 1
ATOM 645 C CA . VAL A 1 85 ? -2.416 1.579 -0.886 1.00 90.44 85 VAL A CA 1
ATOM 646 C C . VAL A 1 85 ? -2.244 1.945 -2.358 1.00 90.44 85 VAL A C 1
ATOM 648 O O . VAL A 1 85 ? -1.923 1.099 -3.195 1.00 90.44 85 VAL A O 1
ATOM 651 N N . THR A 1 86 ? -2.449 3.226 -2.663 1.00 85.19 86 THR A N 1
ATOM 652 C CA . THR A 1 86 ? -2.391 3.779 -4.024 1.00 85.19 86 THR A CA 1
ATOM 653 C C . THR A 1 86 ? -1.250 4.793 -4.160 1.00 85.19 86 THR A C 1
ATOM 655 O O . THR A 1 86 ? -0.074 4.415 -4.128 1.00 85.19 86 THR A O 1
ATOM 658 N N . ASN A 1 87 ? -1.569 6.078 -4.315 1.00 76.62 87 ASN A N 1
ATOM 659 C CA . ASN A 1 87 ? -0.621 7.183 -4.342 1.00 76.62 87 ASN A CA 1
ATOM 660 C C . ASN A 1 87 ? -0.247 7.588 -2.908 1.00 76.62 87 ASN A C 1
ATOM 662 O O . ASN A 1 87 ? -1.105 7.739 -2.045 1.00 76.62 87 ASN A O 1
ATOM 666 N N . GLY A 1 88 ? 1.049 7.783 -2.652 1.00 78.25 88 GLY A N 1
ATOM 667 C CA . GLY A 1 88 ? 1.569 8.003 -1.293 1.00 78.25 88 GLY A CA 1
ATOM 668 C C . GLY A 1 88 ? 2.144 6.740 -0.635 1.00 78.25 88 GLY A C 1
ATOM 669 O O . GLY A 1 88 ? 2.747 6.827 0.435 1.00 78.25 88 GLY A O 1
ATOM 6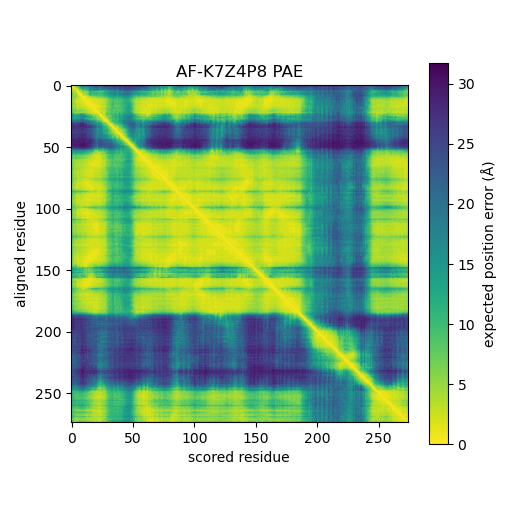70 N N . GLY A 1 89 ? 2.004 5.589 -1.301 1.00 88.19 89 GLY A N 1
ATOM 671 C CA . GLY A 1 89 ? 2.631 4.328 -0.921 1.00 88.19 89 GLY A CA 1
ATOM 672 C C . GLY A 1 89 ? 2.224 3.797 0.452 1.00 88.19 89 GLY A C 1
ATOM 673 O O . GLY A 1 89 ? 1.233 4.229 1.049 1.00 88.19 89 GLY A O 1
ATOM 674 N N . ILE A 1 90 ? 3.008 2.840 0.954 1.00 91.06 90 ILE A N 1
ATOM 675 C CA . ILE A 1 90 ? 2.792 2.225 2.274 1.00 91.06 90 ILE A CA 1
ATOM 676 C C . ILE A 1 90 ? 2.773 3.296 3.374 1.00 91.06 90 ILE A C 1
ATOM 678 O O . ILE A 1 90 ? 1.959 3.207 4.292 1.00 91.06 90 ILE A O 1
ATOM 682 N N . ALA A 1 91 ? 3.615 4.330 3.256 1.00 89.75 91 ALA A N 1
ATOM 683 C CA . ALA A 1 91 ? 3.697 5.423 4.223 1.00 89.75 91 ALA A CA 1
ATOM 684 C C . ALA A 1 91 ? 2.339 6.096 4.461 1.00 89.75 91 ALA A C 1
ATOM 686 O O . ALA A 1 91 ? 1.890 6.233 5.601 1.00 89.75 91 ALA A O 1
ATOM 687 N N . LYS A 1 92 ? 1.658 6.480 3.374 1.00 86.44 92 LYS A N 1
ATOM 688 C CA . LYS A 1 92 ? 0.333 7.098 3.446 1.00 86.44 92 LYS A CA 1
ATOM 689 C C . LYS A 1 92 ? -0.706 6.119 3.987 1.00 86.44 92 LYS A C 1
ATOM 691 O O . LYS A 1 92 ? -1.478 6.493 4.866 1.00 86.44 92 LYS A O 1
ATOM 696 N N . GLY A 1 93 ? -0.662 4.866 3.533 1.00 87.75 93 GLY A N 1
ATOM 697 C CA . GLY A 1 93 ? -1.597 3.839 3.986 1.00 87.75 93 GLY A CA 1
ATOM 698 C C . GLY A 1 93 ? -1.527 3.573 5.494 1.00 87.75 93 GLY A C 1
ATOM 699 O O . GLY A 1 93 ? -2.558 3.448 6.147 1.00 87.75 93 GLY A O 1
ATOM 700 N N . LEU A 1 94 ? -0.322 3.547 6.075 1.00 89.31 94 LEU A N 1
ATOM 701 C CA . LEU A 1 94 ? -0.133 3.435 7.526 1.00 89.31 94 LEU A CA 1
ATOM 702 C C . LEU A 1 94 ? -0.535 4.722 8.258 1.00 89.31 94 LEU A C 1
ATOM 704 O O . LEU A 1 94 ? -1.172 4.656 9.309 1.00 89.31 94 LEU A O 1
ATOM 708 N N . GLN A 1 95 ? -0.218 5.891 7.692 1.00 87.06 95 GLN A N 1
ATOM 709 C CA . GLN A 1 95 ? -0.602 7.184 8.262 1.00 87.06 95 GLN A CA 1
ATOM 710 C C . GLN A 1 95 ? -2.121 7.333 8.402 1.00 87.06 95 GLN A C 1
ATOM 712 O O . GLN A 1 95 ? -2.585 7.903 9.388 1.00 87.06 95 GLN A O 1
ATOM 717 N N . ASP A 1 96 ? -2.897 6.788 7.467 1.00 83.12 96 ASP A N 1
ATOM 718 C CA . ASP A 1 96 ? -4.363 6.826 7.520 1.00 83.12 96 ASP A CA 1
ATOM 719 C C . ASP A 1 96 ? -4.953 6.006 8.682 1.00 83.12 96 ASP A C 1
ATOM 721 O O . ASP A 1 96 ? -6.117 6.187 9.036 1.00 83.12 96 ASP A O 1
ATOM 725 N N . LEU A 1 97 ? -4.148 5.152 9.325 1.00 83.12 97 LEU A N 1
ATOM 726 C CA . LEU A 1 97 ? -4.526 4.386 10.517 1.00 83.12 97 LEU A CA 1
ATOM 727 C C . LEU A 1 97 ? -4.198 5.105 11.836 1.00 83.12 97 LEU A C 1
ATOM 729 O O . LEU A 1 97 ? -4.488 4.572 12.906 1.00 83.12 97 LEU A O 1
ATOM 733 N N . CYS A 1 98 ? -3.580 6.288 11.791 1.00 81.38 98 CYS A N 1
ATOM 734 C CA . CYS A 1 98 ? -3.260 7.068 12.987 1.00 81.38 98 CYS A CA 1
ATOM 735 C C . CYS A 1 98 ? -4.484 7.856 13.459 1.00 81.38 98 CYS A C 1
ATOM 737 O O . CYS A 1 98 ? -4.707 8.991 13.031 1.00 81.38 98 CYS A O 1
ATOM 739 N N . LEU A 1 99 ? -5.276 7.269 14.355 1.00 78.25 99 LEU A N 1
ATOM 740 C CA . LEU A 1 99 ? -6.485 7.888 14.894 1.00 78.25 99 LEU A CA 1
ATOM 741 C C . LEU A 1 99 ? -6.620 7.598 16.393 1.00 78.25 99 LEU A C 1
ATOM 743 O O . LEU A 1 99 ? -6.241 6.531 16.863 1.00 78.25 99 LEU A O 1
ATOM 747 N N . GLY A 1 100 ? -7.157 8.553 17.159 1.00 73.81 100 GLY A N 1
ATOM 748 C CA . GLY A 1 100 ? -7.502 8.328 18.571 1.00 73.81 100 GLY A CA 1
ATOM 749 C C . GLY A 1 100 ? -6.312 8.066 19.507 1.00 73.81 100 GLY A C 1
ATOM 750 O O . GLY A 1 100 ? -6.499 7.480 20.567 1.00 73.81 100 GLY A O 1
ATOM 751 N N . GLY A 1 101 ? -5.093 8.472 19.127 1.00 81.31 101 GLY A N 1
ATOM 752 C CA . GLY A 1 101 ? -3.870 8.173 19.889 1.00 81.31 101 GLY A CA 1
ATOM 753 C C . GLY A 1 101 ? -3.362 6.737 19.715 1.00 81.31 101 GLY A C 1
ATOM 754 O O . GLY A 1 101 ? -2.447 6.318 20.426 1.00 81.31 101 GLY A O 1
ATOM 755 N N . LEU A 1 102 ? -3.946 5.987 18.777 1.00 85.31 102 LEU A N 1
ATOM 756 C CA . LEU A 1 102 ? -3.430 4.707 18.321 1.00 85.31 102 LEU A CA 1
ATOM 757 C C . LEU A 1 102 ? -2.600 4.904 17.058 1.00 85.31 102 LEU A C 1
ATOM 759 O O . LEU A 1 102 ? -2.988 5.626 16.137 1.00 85.31 102 LEU A O 1
ATOM 763 N N . VAL A 1 103 ? -1.456 4.231 17.021 1.00 88.81 103 VAL A N 1
ATOM 764 C CA . VAL A 1 103 ? -0.501 4.270 15.917 1.00 88.81 103 VAL A CA 1
ATOM 765 C C . VAL A 1 103 ? -0.044 2.853 15.562 1.00 88.81 103 VAL A C 1
ATOM 767 O O . VAL A 1 103 ? 0.168 2.024 16.459 1.00 88.81 103 VAL A O 1
ATOM 770 N N . PRO A 1 104 ? 0.123 2.544 14.265 1.00 91.94 104 PRO A N 1
ATOM 771 C CA . PRO A 1 104 ? 0.761 1.308 13.832 1.00 91.94 104 PRO A CA 1
ATOM 772 C C . PRO A 1 104 ? 2.182 1.132 14.384 1.00 91.94 104 PRO A C 1
ATOM 774 O O . PRO A 1 104 ? 3.021 2.030 14.290 1.00 91.94 104 PRO A O 1
ATOM 777 N N . ASN A 1 105 ? 2.456 -0.063 14.903 1.00 94.81 105 ASN A N 1
ATOM 778 C CA . ASN A 1 105 ? 3.795 -0.600 15.104 1.00 94.81 105 ASN A CA 1
ATOM 779 C C . ASN A 1 105 ? 3.951 -1.815 14.185 1.00 94.81 105 ASN A C 1
ATOM 781 O O . ASN A 1 105 ? 3.287 -2.836 14.393 1.00 94.81 105 ASN A O 1
ATOM 785 N N . VAL A 1 106 ? 4.762 -1.671 13.137 1.00 95.31 106 VAL A N 1
ATOM 786 C CA . VAL A 1 106 ? 4.875 -2.641 12.049 1.00 95.31 106 VAL A CA 1
ATOM 787 C C . VAL A 1 106 ? 6.324 -2.994 11.712 1.00 95.31 106 VAL A C 1
ATOM 789 O O . VAL A 1 106 ? 7.232 -2.158 11.716 1.00 95.31 106 VAL A O 1
ATOM 792 N N . ASP A 1 107 ? 6.515 -4.258 11.353 1.00 95.12 107 ASP A N 1
ATOM 793 C CA . ASP A 1 107 ? 7.732 -4.801 10.771 1.00 95.12 107 ASP A CA 1
ATOM 794 C C . ASP A 1 107 ? 7.465 -5.217 9.320 1.00 95.12 107 ASP A C 1
ATOM 796 O O . ASP A 1 107 ? 6.668 -6.108 9.022 1.00 95.12 107 ASP A O 1
ATOM 800 N N . LEU A 1 108 ? 8.150 -4.544 8.402 1.00 95.06 108 LEU A N 1
ATOM 801 C CA . LEU A 1 108 ? 8.062 -4.766 6.967 1.00 95.06 108 LEU A CA 1
ATOM 802 C C . LEU A 1 108 ? 9.190 -5.673 6.447 1.00 95.06 108 LEU A C 1
ATOM 804 O O . LEU A 1 108 ? 9.362 -5.782 5.237 1.00 95.06 108 LEU A O 1
ATOM 808 N N . SER A 1 109 ? 9.956 -6.343 7.316 1.00 90.94 109 SER A N 1
ATOM 809 C CA . SER A 1 109 ? 11.086 -7.222 6.954 1.00 90.94 109 SER A CA 1
ATOM 810 C C . SER A 1 109 ? 10.699 -8.485 6.170 1.00 90.94 109 SER A C 1
ATOM 812 O O . SER A 1 109 ? 11.548 -9.091 5.508 1.00 90.94 109 SER A O 1
ATOM 814 N N . ASN A 1 110 ? 9.422 -8.874 6.254 1.00 85.69 110 ASN A N 1
ATOM 815 C CA . ASN A 1 110 ? 8.866 -10.102 5.677 1.00 85.69 110 ASN A CA 1
ATOM 816 C C . ASN A 1 110 ? 7.852 -9.842 4.550 1.00 85.69 110 ASN A C 1
ATOM 818 O O . ASN A 1 110 ? 7.133 -10.761 4.148 1.00 85.69 110 ASN A O 1
ATOM 822 N N . ILE A 1 111 ? 7.754 -8.604 4.053 1.00 93.19 111 ILE A N 1
ATOM 823 C CA . ILE A 1 111 ? 6.923 -8.331 2.878 1.00 93.19 111 ILE A CA 1
ATOM 824 C C . ILE A 1 111 ? 7.604 -8.884 1.626 1.00 93.19 111 ILE A C 1
ATOM 826 O O . ILE A 1 111 ? 8.816 -8.774 1.448 1.00 93.19 111 ILE A O 1
ATOM 830 N N . ASP A 1 112 ? 6.799 -9.479 0.757 1.00 91.88 112 ASP A N 1
ATOM 831 C CA . ASP A 1 112 ? 7.236 -9.932 -0.556 1.00 91.88 112 ASP A CA 1
ATOM 832 C C . ASP A 1 112 ? 7.213 -8.729 -1.500 1.00 91.88 112 ASP A C 1
ATOM 834 O O . ASP A 1 112 ? 6.140 -8.187 -1.768 1.00 91.88 112 ASP A O 1
ATOM 838 N N . ILE A 1 113 ? 8.386 -8.265 -1.934 1.00 93.81 113 ILE A N 1
ATOM 839 C CA . ILE A 1 113 ? 8.517 -7.094 -2.804 1.00 93.81 113 ILE A CA 1
ATOM 840 C C . ILE A 1 113 ? 8.551 -7.563 -4.263 1.00 93.81 113 ILE A C 1
ATOM 842 O O . ILE A 1 113 ? 9.523 -8.205 -4.666 1.00 93.81 113 ILE A O 1
ATOM 846 N N . PRO A 1 114 ? 7.545 -7.208 -5.090 1.00 92.94 114 PRO A N 1
ATOM 847 C CA . PRO A 1 114 ? 7.543 -7.561 -6.501 1.00 92.94 114 PRO A CA 1
ATOM 848 C C . PRO A 1 114 ? 8.809 -7.087 -7.239 1.00 92.94 114 PRO A C 1
ATOM 850 O O . PRO A 1 114 ? 9.278 -5.971 -6.980 1.00 92.94 114 PRO A O 1
ATOM 853 N N . PRO A 1 115 ? 9.314 -7.861 -8.223 1.00 89.44 115 PRO A N 1
ATOM 854 C CA . PRO A 1 115 ? 10.577 -7.579 -8.915 1.00 89.44 115 PRO A CA 1
ATOM 855 C C . PRO A 1 115 ? 10.693 -6.163 -9.492 1.00 89.44 115 PRO A C 1
ATOM 857 O O . PRO A 1 115 ? 11.775 -5.585 -9.495 1.00 89.44 115 PRO A O 1
ATOM 860 N N . VAL A 1 116 ? 9.577 -5.567 -9.927 1.00 86.38 116 VAL A N 1
ATOM 861 C CA . VAL A 1 116 ? 9.539 -4.192 -10.450 1.00 86.38 116 VAL A CA 1
ATOM 862 C C . VAL A 1 116 ? 10.093 -3.156 -9.467 1.00 86.38 116 VAL A C 1
ATOM 864 O O . VAL A 1 116 ? 10.785 -2.233 -9.882 1.00 86.38 116 VAL A O 1
ATOM 867 N N . PHE A 1 117 ? 9.866 -3.318 -8.163 1.00 89.44 117 PHE A N 1
ATOM 868 C CA . PHE A 1 117 ? 10.371 -2.381 -7.155 1.00 89.44 117 PHE A CA 1
ATOM 869 C C . PHE A 1 117 ? 11.850 -2.602 -6.849 1.00 89.44 117 PHE A C 1
ATOM 871 O O . PHE A 1 117 ? 12.578 -1.632 -6.654 1.00 89.44 117 PHE A O 1
ATOM 878 N N . GLY A 1 118 ? 12.302 -3.859 -6.858 1.00 87.38 118 GLY A N 1
ATOM 879 C CA . GLY A 1 118 ? 13.723 -4.192 -6.776 1.00 87.38 118 GLY A CA 1
ATOM 880 C C . GLY A 1 118 ? 14.505 -3.606 -7.951 1.00 87.38 118 GLY A C 1
ATOM 881 O O . GLY A 1 118 ? 15.552 -2.989 -7.767 1.00 87.38 118 GLY A O 1
ATOM 882 N N . TRP A 1 119 ? 13.942 -3.701 -9.155 1.00 84.12 119 TRP A N 1
ATOM 883 C CA . TRP A 1 119 ? 14.506 -3.095 -10.355 1.00 84.12 119 TRP A CA 1
ATOM 884 C C . TRP A 1 119 ? 14.539 -1.566 -10.265 1.00 84.12 119 TRP A C 1
ATOM 886 O O . TRP A 1 119 ? 15.561 -0.959 -10.577 1.00 84.12 119 TRP A O 1
ATOM 896 N N . LEU A 1 120 ? 13.457 -0.930 -9.801 1.00 80.62 120 LEU A N 1
ATOM 897 C CA . LEU A 1 120 ? 13.414 0.521 -9.587 1.00 80.62 120 LEU A CA 1
ATOM 898 C C . LEU A 1 120 ? 14.482 0.977 -8.581 1.00 80.62 120 LEU A C 1
ATOM 900 O O . LEU A 1 120 ? 15.192 1.946 -8.846 1.00 80.62 120 LEU A O 1
ATOM 904 N N . GLY A 1 121 ? 14.634 0.251 -7.469 1.00 81.44 121 GLY A N 1
ATOM 905 C CA . GLY A 1 121 ? 15.683 0.501 -6.481 1.00 81.44 121 GLY A CA 1
ATOM 906 C C . GLY A 1 121 ? 17.084 0.382 -7.081 1.00 81.44 121 GLY A C 1
ATOM 907 O O . GLY A 1 121 ? 17.906 1.284 -6.934 1.00 81.44 121 GLY A O 1
ATOM 908 N N . ALA A 1 122 ? 17.327 -0.678 -7.855 1.00 78.12 122 ALA A N 1
ATOM 909 C CA . ALA A 1 122 ? 18.601 -0.889 -8.539 1.00 78.12 122 ALA A CA 1
ATOM 910 C C . ALA A 1 122 ? 18.916 0.171 -9.611 1.00 78.12 122 ALA A C 1
ATOM 912 O O . ALA A 1 122 ? 20.078 0.400 -9.939 1.00 78.12 122 ALA A O 1
ATOM 913 N N . ASN A 1 123 ? 17.892 0.852 -10.133 1.00 71.94 123 ASN A N 1
ATOM 914 C CA . ASN A 1 123 ? 18.024 1.929 -11.115 1.00 71.94 123 ASN A CA 1
ATOM 915 C C . ASN A 1 123 ? 17.947 3.336 -10.488 1.00 71.94 123 ASN A C 1
ATOM 917 O O . ASN A 1 123 ? 17.714 4.314 -11.197 1.00 71.94 123 ASN A O 1
ATOM 921 N N . GLY A 1 124 ? 18.192 3.458 -9.178 1.00 70.31 124 GLY A N 1
ATOM 922 C CA . GLY A 1 124 ? 18.454 4.740 -8.518 1.00 70.31 124 GLY A CA 1
ATOM 923 C C . GLY A 1 124 ? 17.276 5.354 -7.762 1.00 70.31 124 GLY A C 1
ATOM 924 O O . GLY A 1 124 ? 17.411 6.467 -7.249 1.00 70.31 124 GLY A O 1
ATOM 925 N N . LEU A 1 125 ? 16.135 4.665 -7.644 1.00 78.81 125 LEU A N 1
ATOM 926 C CA . LEU A 1 125 ? 15.079 5.109 -6.732 1.00 78.81 125 LEU A CA 1
ATOM 927 C C . LEU A 1 125 ? 15.452 4.746 -5.293 1.00 78.81 125 LEU A C 1
ATOM 929 O O . LEU A 1 125 ? 15.640 3.581 -4.962 1.00 78.81 125 LEU A O 1
ATOM 933 N N . SER A 1 126 ? 15.501 5.750 -4.420 1.00 82.12 126 SER A N 1
ATOM 934 C CA . SER A 1 126 ? 15.761 5.519 -2.998 1.00 82.12 126 SER A CA 1
ATOM 935 C C . SER A 1 126 ? 14.630 4.741 -2.327 1.00 82.12 126 SER A C 1
ATOM 937 O O . SER A 1 126 ? 13.455 4.869 -2.689 1.00 82.12 126 SER A O 1
ATOM 939 N N . GLU A 1 127 ? 14.962 4.011 -1.265 1.00 86.00 127 GLU A N 1
ATOM 940 C CA . GLU A 1 127 ? 14.009 3.281 -0.427 1.00 86.00 127 GLU A CA 1
ATOM 941 C C . GLU A 1 127 ? 12.941 4.229 0.123 1.00 86.00 127 GLU A C 1
ATOM 943 O O . GLU A 1 127 ? 11.761 3.896 0.161 1.00 86.00 127 GLU A O 1
ATOM 948 N N . ARG A 1 128 ? 13.322 5.467 0.462 1.00 84.50 128 ARG A N 1
ATOM 949 C CA . ARG A 1 128 ? 12.369 6.500 0.880 1.00 84.50 128 ARG A CA 1
ATOM 950 C C . ARG A 1 128 ? 11.350 6.822 -0.210 1.00 84.50 128 ARG A C 1
ATOM 952 O O . ARG A 1 128 ? 10.168 6.972 0.098 1.00 84.50 128 ARG A O 1
ATOM 959 N N . THR A 1 129 ? 11.790 6.979 -1.457 1.00 82.94 129 THR A N 1
ATOM 960 C CA . THR A 1 129 ? 10.877 7.24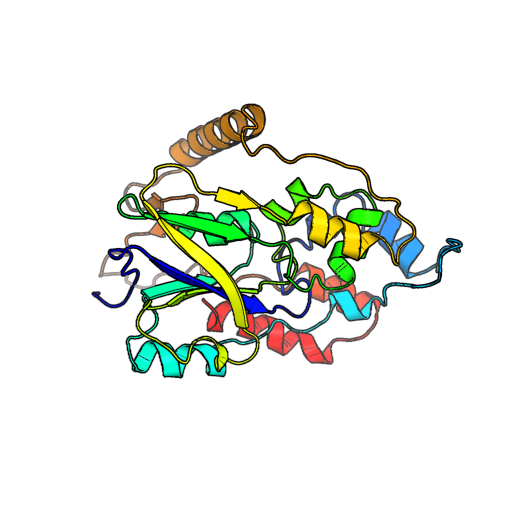3 -2.578 1.00 82.94 129 THR A CA 1
ATOM 961 C C . THR A 1 129 ? 9.957 6.050 -2.788 1.00 82.94 129 THR A C 1
ATOM 963 O O . THR A 1 129 ? 8.750 6.239 -2.914 1.00 82.94 129 THR A O 1
ATOM 966 N N . LEU A 1 130 ? 10.502 4.831 -2.737 1.00 87.94 130 LEU A N 1
ATOM 967 C CA . LEU A 1 130 ? 9.728 3.595 -2.823 1.00 87.94 130 LEU A CA 1
ATOM 968 C C . LEU A 1 130 ? 8.631 3.547 -1.746 1.00 87.94 130 LEU A C 1
ATOM 970 O O . LEU A 1 130 ? 7.453 3.451 -2.078 1.00 87.94 130 LEU A O 1
ATOM 974 N N . TYR A 1 131 ? 8.992 3.763 -0.482 1.00 91.12 131 TYR A N 1
ATOM 975 C CA . TYR A 1 131 ? 8.072 3.761 0.659 1.00 91.12 131 TYR A CA 1
ATOM 976 C C . TYR A 1 131 ? 6.941 4.804 0.563 1.00 91.12 131 TYR A C 1
ATOM 978 O O . TYR A 1 131 ? 5.793 4.517 0.904 1.00 91.12 131 TYR A O 1
ATOM 986 N N . ASN A 1 132 ? 7.256 6.013 0.083 1.00 87.81 132 ASN A N 1
ATOM 987 C CA . ASN A 1 132 ? 6.327 7.153 0.049 1.00 87.81 132 ASN A CA 1
ATOM 988 C C . ASN A 1 132 ? 5.520 7.281 -1.245 1.00 87.81 132 ASN A C 1
ATOM 990 O O . ASN A 1 132 ? 4.700 8.193 -1.371 1.00 87.81 132 ASN A O 1
ATOM 994 N N . LYS A 1 133 ? 5.796 6.462 -2.259 1.00 83.50 133 LYS A N 1
ATOM 995 C CA . LYS A 1 133 ? 5.152 6.596 -3.574 1.00 83.50 133 LYS A CA 1
ATOM 996 C C . LYS A 1 133 ? 4.537 5.307 -4.068 1.00 83.50 133 LYS A C 1
ATOM 998 O O . LYS A 1 133 ? 3.589 5.374 -4.844 1.00 83.50 133 LYS A O 1
ATOM 1003 N N . PHE A 1 134 ? 5.033 4.167 -3.606 1.00 89.69 134 PHE A N 1
ATOM 1004 C CA . PHE A 1 134 ? 4.657 2.875 -4.138 1.00 89.69 134 PHE A CA 1
ATOM 1005 C C . PHE A 1 134 ? 4.117 1.942 -3.060 1.00 89.69 134 PHE A C 1
ATOM 1007 O O . PHE A 1 134 ? 4.418 2.052 -1.872 1.00 89.69 134 PHE A O 1
ATOM 1014 N N . ASN A 1 135 ? 3.306 0.991 -3.511 1.00 93.25 135 ASN A N 1
ATOM 1015 C CA . ASN A 1 135 ? 2.723 -0.036 -2.659 1.00 93.25 135 ASN A CA 1
ATOM 1016 C C . ASN A 1 135 ? 3.754 -1.090 -2.205 1.00 93.25 135 ASN A C 1
ATOM 1018 O O . ASN A 1 135 ? 3.535 -1.766 -1.208 1.00 93.25 135 ASN A O 1
ATOM 1022 N N . CYS A 1 136 ? 4.871 -1.230 -2.932 1.00 94.00 136 CYS A N 1
ATOM 1023 C CA . CYS A 1 136 ? 6.000 -2.114 -2.620 1.00 94.00 136 CYS A CA 1
ATOM 1024 C C . CYS A 1 136 ? 5.616 -3.544 -2.197 1.00 94.00 136 CYS A C 1
ATOM 1026 O O . CYS A 1 136 ? 6.286 -4.139 -1.360 1.00 94.00 136 CYS A O 1
ATOM 1028 N N . GLY A 1 137 ? 4.550 -4.100 -2.777 1.00 94.12 137 GLY A N 1
ATOM 1029 C CA . GLY A 1 137 ? 4.077 -5.451 -2.462 1.00 94.12 137 GLY A CA 1
ATOM 1030 C C . GLY A 1 137 ? 2.862 -5.513 -1.540 1.00 94.12 137 GLY A C 1
ATOM 1031 O O . GLY A 1 137 ? 2.295 -6.590 -1.379 1.00 94.12 137 GLY A O 1
ATOM 1032 N N . ILE A 1 138 ? 2.405 -4.393 -0.976 1.00 96.12 138 ILE A N 1
ATOM 1033 C CA . ILE A 1 138 ? 1.210 -4.311 -0.126 1.00 96.12 138 ILE A CA 1
ATOM 1034 C C . ILE A 1 138 ? 0.193 -3.378 -0.775 1.00 96.12 138 ILE A C 1
ATOM 1036 O O . ILE A 1 138 ? 0.352 -2.167 -0.728 1.00 96.12 138 ILE A O 1
ATOM 1040 N N . GLY A 1 139 ? -0.863 -3.930 -1.370 1.00 93.69 139 GLY A N 1
ATOM 1041 C CA . GLY A 1 139 ? -1.882 -3.142 -2.070 1.00 93.69 139 GLY A CA 1
ATOM 1042 C C . GLY A 1 139 ? -3.016 -2.647 -1.176 1.00 93.69 139 GLY A C 1
ATOM 1043 O O . GLY A 1 139 ? -3.707 -1.710 -1.547 1.00 93.69 139 GLY A O 1
ATOM 1044 N N . MET A 1 140 ? -3.224 -3.236 0.001 1.00 94.25 140 MET A N 1
ATOM 1045 C CA . MET A 1 140 ? -4.250 -2.794 0.950 1.00 94.25 140 MET A CA 1
ATOM 1046 C C . MET A 1 140 ? -3.816 -3.122 2.376 1.00 94.25 140 MET A C 1
ATOM 1048 O O . MET A 1 140 ? -3.198 -4.159 2.603 1.00 94.25 140 MET A O 1
ATOM 1052 N N . ILE A 1 141 ? -4.141 -2.263 3.335 1.00 94.56 141 ILE A N 1
ATOM 1053 C CA . ILE A 1 141 ? -3.856 -2.448 4.757 1.00 94.56 141 ILE A CA 1
ATOM 1054 C C . ILE A 1 141 ? -5.184 -2.499 5.511 1.00 94.56 141 ILE A C 1
ATOM 1056 O O . ILE A 1 141 ? -6.076 -1.684 5.291 1.00 94.56 141 ILE A O 1
ATOM 1060 N N . LEU A 1 142 ? -5.319 -3.478 6.394 1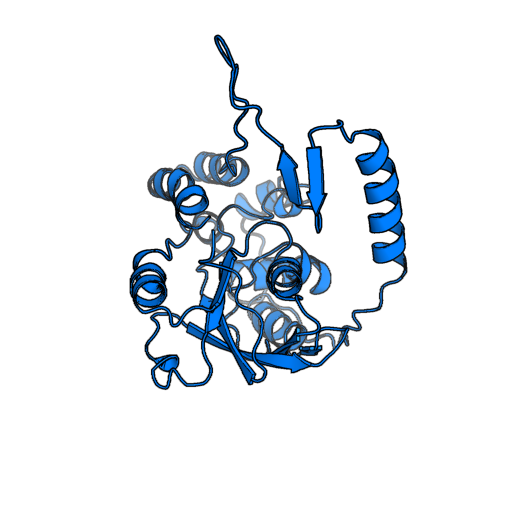.00 92.50 142 LEU A N 1
ATOM 1061 C CA . LEU A 1 142 ? -6.493 -3.719 7.216 1.00 92.50 142 LEU A CA 1
ATOM 1062 C C . LEU A 1 142 ? -6.110 -3.593 8.685 1.00 92.50 142 LEU A C 1
ATOM 1064 O O . LEU A 1 142 ? -5.078 -4.123 9.104 1.00 92.50 142 LEU A O 1
ATOM 1068 N N . VAL A 1 143 ? -6.987 -2.984 9.476 1.00 92.19 143 VAL A N 1
ATOM 1069 C CA . VAL A 1 143 ? -6.999 -3.190 10.925 1.00 92.19 143 VAL A CA 1
ATOM 1070 C C . VAL A 1 143 ? -8.056 -4.233 11.232 1.00 92.19 143 VAL A C 1
ATOM 1072 O O . VAL A 1 143 ? -9.209 -4.092 10.818 1.00 92.19 143 VAL A O 1
ATOM 1075 N N . VAL A 1 144 ? -7.658 -5.293 11.925 1.00 91.25 144 VAL A N 1
ATOM 1076 C CA . VAL A 1 144 ? -8.512 -6.438 12.243 1.00 91.25 144 VAL A CA 1
ATOM 1077 C C . VAL A 1 144 ? -8.537 -6.651 13.745 1.00 91.25 144 VAL A C 1
ATOM 1079 O O . VAL A 1 144 ? -7.502 -6.582 14.407 1.00 91.25 144 VAL A O 1
ATOM 1082 N N . ASP A 1 145 ? -9.726 -6.942 14.260 1.00 89.94 145 ASP A N 1
ATOM 1083 C CA . ASP A 1 145 ? -9.951 -7.221 15.672 1.00 89.94 145 ASP A CA 1
ATOM 1084 C C . ASP A 1 145 ? -8.963 -8.267 16.218 1.00 89.94 145 ASP A C 1
ATOM 1086 O O . ASP A 1 145 ? -8.791 -9.351 15.647 1.00 89.94 145 ASP A O 1
ATOM 1090 N N . LYS A 1 146 ? -8.312 -7.953 17.340 1.00 91.69 146 LYS A N 1
ATOM 1091 C CA . LYS A 1 146 ? -7.334 -8.833 17.998 1.00 91.69 146 LYS A CA 1
ATOM 1092 C C . LYS A 1 146 ? -7.881 -10.204 18.413 1.00 91.69 146 LYS A C 1
ATOM 1094 O O . LYS A 1 146 ? -7.099 -11.143 18.556 1.00 91.69 146 LYS A O 1
ATOM 1099 N N . HIS A 1 147 ? -9.191 -10.343 18.605 1.00 90.19 147 HIS A N 1
ATOM 1100 C CA . HIS A 1 147 ? -9.858 -11.602 18.947 1.00 90.19 147 HIS A CA 1
ATOM 1101 C C . HIS A 1 147 ? -10.163 -12.466 17.717 1.00 90.19 147 HIS A C 1
ATOM 1103 O O . HIS A 1 147 ? -10.588 -13.618 17.845 1.00 90.19 147 HIS A O 1
ATOM 1109 N N . PHE A 1 148 ? -9.920 -11.955 16.507 1.00 87.38 148 PHE A N 1
ATOM 1110 C CA . PHE A 1 148 ? -10.064 -12.729 15.286 1.00 87.38 148 PHE A CA 1
ATOM 1111 C C . PHE A 1 148 ? -8.877 -13.692 15.093 1.00 87.38 148 PHE A C 1
ATOM 1113 O O . PHE A 1 148 ? -7.882 -13.408 14.422 1.00 87.38 148 PHE A O 1
ATOM 1120 N N . ASN A 1 149 ? -9.009 -14.894 15.658 1.00 73.19 149 ASN A N 1
ATOM 1121 C CA . ASN A 1 149 ? -7.982 -15.944 15.609 1.00 73.19 149 ASN A CA 1
ATOM 1122 C C . ASN A 1 149 ? -7.705 -16.496 14.193 1.00 73.19 149 ASN A C 1
ATOM 1124 O O . ASN A 1 149 ? -6.669 -17.114 13.972 1.00 73.19 149 ASN A O 1
ATOM 1128 N N . ASN A 1 150 ? -8.591 -16.244 13.221 1.00 78.88 150 ASN A N 1
ATOM 1129 C CA . ASN A 1 150 ? -8.469 -16.724 11.837 1.00 78.88 150 ASN A CA 1
ATOM 1130 C C . ASN A 1 150 ? -7.861 -15.688 10.877 1.00 78.88 150 ASN A C 1
ATOM 1132 O O . ASN A 1 150 ? -8.016 -15.811 9.661 1.00 78.88 150 ASN A O 1
ATOM 1136 N N . HIS A 1 151 ? -7.171 -14.662 11.382 1.00 73.25 151 HIS A N 1
ATOM 1137 C CA . HIS A 1 151 ? -6.539 -13.644 10.535 1.00 73.25 151 HIS A CA 1
ATOM 1138 C C . HIS A 1 151 ? -5.558 -14.244 9.511 1.00 73.25 151 HIS A C 1
ATOM 1140 O O . HIS A 1 151 ? -5.474 -13.750 8.391 1.00 73.25 151 HIS A O 1
ATOM 1146 N N . SER A 1 152 ? -4.905 -15.364 9.842 1.00 71.06 152 SER A N 1
ATOM 1147 C CA . SER A 1 152 ? -4.020 -16.119 8.943 1.00 71.06 152 SER A CA 1
ATOM 1148 C C . SER A 1 152 ? -4.734 -16.767 7.747 1.00 71.06 152 SER A C 1
ATOM 1150 O O . SER A 1 152 ? -4.085 -17.074 6.749 1.00 71.06 152 SER A O 1
ATOM 1152 N N . GLN A 1 153 ? -6.060 -16.935 7.793 1.00 71.94 153 GLN A N 1
ATOM 1153 C CA . GLN A 1 153 ? -6.855 -17.517 6.702 1.00 71.94 153 GLN A CA 1
ATOM 1154 C C . GLN A 1 153 ? -7.278 -16.487 5.643 1.00 71.94 153 GLN A C 1
ATOM 1156 O O . GLN A 1 153 ? -7.839 -16.856 4.610 1.00 71.94 153 GLN A O 1
ATOM 1161 N N . ILE A 1 154 ? -7.019 -15.193 5.867 1.00 77.31 154 ILE A N 1
ATOM 1162 C CA . ILE A 1 154 ? -7.301 -14.148 4.878 1.00 77.31 154 ILE A CA 1
ATOM 1163 C C . ILE A 1 154 ? -6.382 -14.370 3.670 1.00 77.31 154 ILE A C 1
ATOM 1165 O O . ILE A 1 154 ? -5.162 -14.289 3.782 1.00 77.31 154 ILE A O 1
ATOM 1169 N N . LYS A 1 155 ? -6.938 -14.677 2.498 1.00 76.50 155 LYS A N 1
ATOM 1170 C CA . LYS A 1 155 ? -6.130 -15.019 1.320 1.00 76.50 155 LYS A CA 1
ATOM 1171 C C . LYS A 1 155 ? -5.165 -13.882 0.954 1.00 76.50 155 LYS A C 1
ATOM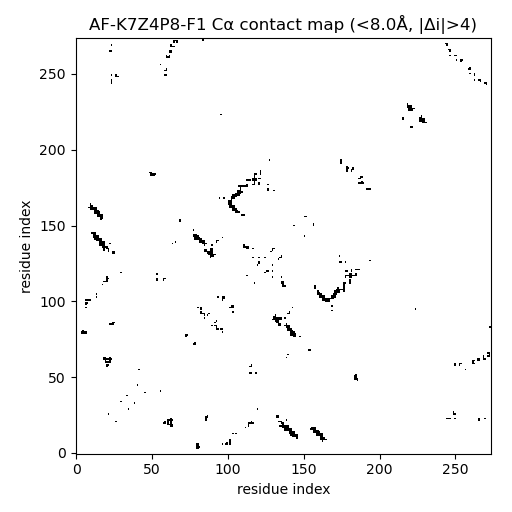 1173 O O . LYS A 1 155 ? -5.605 -12.774 0.660 1.00 76.50 155 LYS A O 1
ATOM 1178 N N . GLY A 1 156 ? -3.866 -14.190 0.908 1.00 77.00 156 GLY A N 1
ATOM 1179 C CA . GLY A 1 156 ? -2.820 -13.231 0.538 1.00 77.00 156 GLY A CA 1
ATOM 1180 C C . GLY A 1 156 ? -2.462 -12.230 1.639 1.00 77.00 156 GLY A C 1
ATOM 1181 O O . GLY A 1 156 ? -1.943 -11.163 1.318 1.00 77.00 156 GLY A O 1
ATOM 1182 N N . ASN A 1 157 ? -2.752 -12.550 2.905 1.00 88.31 157 ASN A N 1
ATOM 1183 C CA . ASN A 1 157 ? -2.356 -11.710 4.028 1.00 88.31 157 ASN A CA 1
ATOM 1184 C C . ASN A 1 157 ? -0.847 -11.757 4.305 1.00 88.31 157 ASN A C 1
ATOM 1186 O O . ASN A 1 157 ? -0.157 -12.738 4.014 1.00 88.31 157 ASN A O 1
ATOM 1190 N N . VAL A 1 158 ? -0.370 -10.677 4.911 1.00 92.56 158 VAL A N 1
ATOM 1191 C CA . VAL A 1 158 ? 0.898 -10.576 5.621 1.00 92.56 158 VAL A CA 1
ATOM 1192 C C . VAL A 1 158 ? 0.598 -9.843 6.923 1.00 92.56 158 VAL A C 1
ATOM 1194 O O . VAL A 1 158 ? 0.045 -8.743 6.899 1.00 92.56 158 VAL A O 1
ATOM 1197 N N . LEU A 1 159 ? 0.927 -10.446 8.064 1.00 94.06 159 LEU A N 1
ATOM 1198 C CA . LEU A 1 159 ? 0.859 -9.738 9.339 1.00 94.06 159 LEU A CA 1
ATOM 1199 C C . LEU A 1 159 ? 1.997 -8.715 9.376 1.00 94.06 159 LEU A C 1
ATOM 1201 O O . LEU A 1 159 ? 3.160 -9.105 9.389 1.00 94.06 159 LEU A O 1
ATOM 1205 N N . LEU A 1 160 ? 1.654 -7.429 9.381 1.00 94.94 160 LEU A N 1
ATOM 1206 C CA . LEU A 1 160 ? 2.635 -6.344 9.435 1.00 94.94 160 LEU A CA 1
ATOM 1207 C C . LEU A 1 160 ? 2.954 -5.978 10.881 1.00 94.94 160 LEU A C 1
ATOM 1209 O O . LEU A 1 160 ? 4.081 -5.623 11.192 1.00 94.94 160 LEU A O 1
ATOM 1213 N N . GLY A 1 161 ? 1.972 -6.067 11.778 1.00 95.00 161 GLY A N 1
ATOM 1214 C CA . GLY A 1 161 ? 2.174 -5.746 13.184 1.00 95.00 161 GLY A CA 1
ATOM 1215 C C . GLY A 1 161 ? 0.869 -5.499 13.923 1.00 95.00 161 GLY A C 1
ATOM 1216 O O . GLY A 1 161 ? -0.127 -6.192 13.689 1.00 95.00 161 GLY A O 1
ATOM 1217 N N . ARG A 1 162 ? 0.873 -4.534 14.844 1.00 95.44 162 ARG A N 1
ATOM 1218 C CA . ARG A 1 162 ? -0.274 -4.219 15.706 1.00 95.44 162 ARG A CA 1
ATOM 1219 C C . ARG A 1 162 ? -0.426 -2.724 15.949 1.00 95.44 162 ARG A C 1
ATOM 1221 O O . ARG A 1 162 ? 0.539 -1.970 15.849 1.00 95.44 162 ARG A O 1
ATOM 1228 N N . LEU A 1 163 ? -1.632 -2.306 16.320 1.00 93.94 163 LEU A N 1
ATOM 1229 C CA . LEU A 1 163 ? -1.859 -0.968 16.856 1.00 93.94 163 LEU A CA 1
ATOM 1230 C C . LEU A 1 163 ? -1.338 -0.858 18.288 1.00 93.94 163 LEU A C 1
ATOM 1232 O O . LEU A 1 163 ? -1.570 -1.730 19.129 1.00 93.94 163 LEU A O 1
ATOM 1236 N N . THR A 1 164 ? -0.666 0.251 18.563 1.00 94.19 164 THR A N 1
ATOM 1237 C CA . THR A 1 164 ? -0.087 0.590 19.865 1.00 94.19 164 THR A CA 1
ATOM 1238 C C . THR A 1 164 ? -0.498 1.999 20.269 1.00 94.19 164 THR A C 1
ATOM 1240 O O . THR A 1 164 ? -0.920 2.787 19.427 1.00 94.19 164 THR A O 1
ATOM 1243 N N . SER A 1 165 ? -0.401 2.319 21.559 1.00 92.75 165 SER A N 1
ATOM 1244 C CA . SER A 1 165 ? -0.631 3.685 22.035 1.00 92.75 165 SER A CA 1
ATOM 1245 C C . SER A 1 165 ? 0.598 4.533 21.735 1.00 92.75 165 SER A C 1
ATOM 1247 O O . SER A 1 165 ? 1.716 4.128 22.061 1.00 92.75 165 SER A O 1
ATOM 1249 N N . GLY A 1 166 ? 0.405 5.705 21.140 1.00 85.69 166 GLY A N 1
ATOM 1250 C CA . GLY A 1 166 ? 1.501 6.617 20.856 1.00 85.69 166 GLY A CA 1
ATOM 1251 C C . GLY A 1 166 ? 1.115 7.761 19.931 1.00 85.69 166 GLY A C 1
ATOM 1252 O O . GLY A 1 166 ? 0.018 7.817 19.386 1.00 85.69 166 GLY A O 1
ATOM 1253 N N . SER A 1 167 ? 2.059 8.679 19.751 1.00 79.44 167 SER A N 1
ATOM 1254 C CA . SER A 1 167 ? 1.906 9.826 18.845 1.00 79.44 167 SER A CA 1
ATOM 1255 C C . SER A 1 167 ? 2.646 9.638 17.520 1.00 79.44 167 SER A C 1
ATOM 1257 O O . SER A 1 167 ? 2.435 10.407 16.587 1.00 79.44 167 SER A O 1
ATOM 1259 N N . VAL A 1 168 ? 3.542 8.6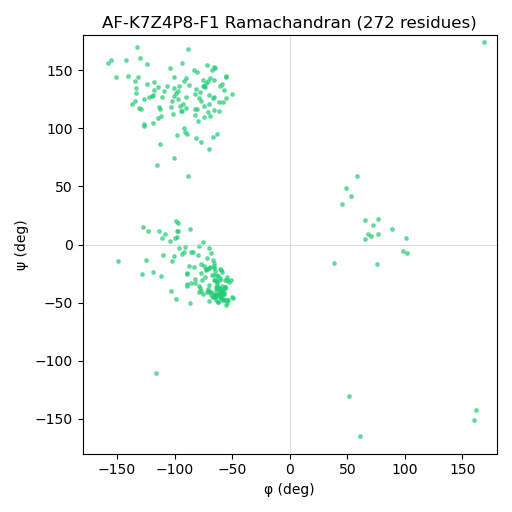49 17.447 1.00 84.50 168 VAL A N 1
ATOM 1260 C CA . VAL A 1 168 ? 4.427 8.402 16.304 1.00 84.50 168 VAL A CA 1
ATOM 1261 C C . VAL A 1 168 ? 4.391 6.917 15.973 1.00 84.50 168 VAL A C 1
ATOM 1263 O O . VAL A 1 168 ? 4.548 6.084 16.866 1.00 84.50 168 VAL A O 1
ATOM 1266 N N . MET A 1 169 ? 4.175 6.596 14.699 1.00 89.06 169 MET A N 1
ATOM 1267 C CA . MET A 1 169 ? 4.226 5.221 14.203 1.00 89.06 169 MET A CA 1
ATOM 1268 C C . MET A 1 169 ? 5.629 4.637 14.330 1.00 89.06 169 MET A C 1
ATOM 1270 O O . MET A 1 169 ? 6.623 5.354 14.256 1.00 89.06 169 MET A O 1
ATOM 1274 N N . GLN A 1 170 ? 5.710 3.319 14.481 1.00 87.81 170 GLN A N 1
ATOM 1275 C CA . GLN A 1 170 ? 6.973 2.594 14.417 1.00 87.81 170 GLN A CA 1
ATOM 1276 C C . GLN A 1 170 ? 6.960 1.700 13.186 1.00 87.81 170 GLN A C 1
ATOM 1278 O O . GLN A 1 170 ? 6.114 0.817 13.065 1.00 87.81 170 GLN A O 1
ATOM 1283 N N . VAL A 1 171 ? 7.891 1.944 12.268 1.00 92.50 171 VAL A N 1
ATOM 1284 C CA . VAL A 1 171 ? 8.034 1.177 11.029 1.00 92.50 171 VAL A CA 1
ATOM 1285 C C . VAL A 1 171 ? 9.472 0.695 10.929 1.00 92.50 171 VAL A C 1
ATOM 1287 O O . VAL A 1 171 ? 10.412 1.484 11.004 1.00 92.50 171 VAL A O 1
ATOM 1290 N N . SER A 1 172 ? 9.651 -0.612 10.773 1.00 92.56 172 SER A N 1
ATOM 1291 C CA . SER A 1 172 ? 10.965 -1.253 10.685 1.00 92.56 172 SER A CA 1
ATOM 1292 C C . SER A 1 172 ? 11.033 -2.230 9.507 1.00 92.56 172 SER A C 1
ATOM 1294 O O . SER A 1 172 ? 10.034 -2.481 8.835 1.00 92.56 172 SER A O 1
ATOM 1296 N N . GLY A 1 173 ? 12.227 -2.729 9.183 1.00 91.19 173 GLY A N 1
ATOM 1297 C CA . GLY A 1 173 ? 12.413 -3.819 8.214 1.00 91.19 173 GLY A CA 1
ATOM 1298 C C . GLY A 1 173 ? 12.266 -3.466 6.725 1.00 91.19 173 GLY A C 1
ATOM 1299 O O . GLY A 1 173 ? 12.769 -4.215 5.892 1.00 91.19 173 GLY A O 1
ATOM 1300 N N . PHE A 1 174 ? 11.666 -2.324 6.366 1.00 92.25 174 PHE A N 1
ATOM 1301 C CA . PHE A 1 174 ? 11.400 -1.967 4.963 1.00 92.25 174 PHE A CA 1
ATOM 1302 C C . PHE A 1 174 ? 12.663 -1.894 4.096 1.00 92.25 174 PHE A C 1
ATOM 1304 O O . PHE A 1 174 ? 12.705 -2.494 3.025 1.00 92.25 174 PHE A O 1
ATOM 1311 N N . VAL A 1 175 ? 13.707 -1.207 4.577 1.00 89.69 175 VAL A N 1
ATOM 1312 C CA . VAL A 1 175 ? 14.985 -1.091 3.852 1.00 89.69 175 VAL A CA 1
ATOM 1313 C C . VAL A 1 175 ? 15.559 -2.475 3.570 1.00 89.69 175 VAL A C 1
ATOM 1315 O O . VAL A 1 175 ? 15.885 -2.770 2.429 1.00 89.69 175 VAL A O 1
ATOM 1318 N N . SER A 1 176 ? 15.585 -3.363 4.572 1.00 89.94 176 SER A N 1
ATOM 1319 C CA . SER A 1 176 ? 16.079 -4.735 4.399 1.00 89.94 176 SER A CA 1
ATOM 1320 C C . SER A 1 176 ? 15.324 -5.482 3.297 1.00 89.94 176 SER A C 1
ATOM 1322 O O . SER A 1 176 ? 15.947 -6.149 2.472 1.00 89.94 176 SER A O 1
ATOM 1324 N N . SER A 1 177 ? 13.998 -5.348 3.247 1.00 91.38 177 SER A N 1
ATOM 1325 C CA . SER A 1 177 ? 13.173 -5.973 2.210 1.00 91.38 177 SER A CA 1
ATOM 1326 C C . SER A 1 177 ? 13.471 -5.411 0.822 1.00 91.38 177 SER A C 1
ATOM 1328 O O . SER A 1 177 ? 13.632 -6.184 -0.123 1.00 91.38 177 SER A O 1
ATOM 1330 N N . VAL A 1 178 ? 13.611 -4.086 0.688 1.00 88.81 178 VAL A N 1
ATOM 1331 C CA . VAL A 1 178 ? 13.963 -3.448 -0.593 1.00 88.81 178 VAL A CA 1
ATOM 1332 C C . VAL A 1 178 ? 15.350 -3.880 -1.042 1.00 88.81 178 VAL A C 1
ATOM 1334 O O . VAL A 1 178 ? 15.503 -4.323 -2.175 1.00 88.81 178 VAL A O 1
ATOM 1337 N N . THR A 1 179 ? 16.342 -3.837 -0.155 1.00 88.50 179 THR A N 1
ATOM 1338 C CA . THR A 1 179 ? 17.706 -4.271 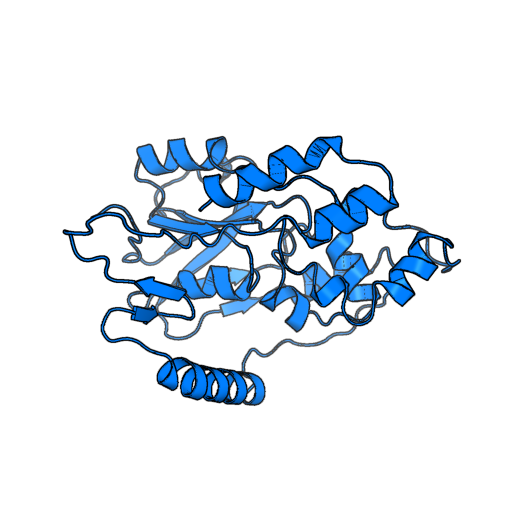-0.456 1.00 88.50 179 THR A CA 1
ATOM 1339 C C . THR A 1 179 ? 17.744 -5.727 -0.913 1.00 88.50 179 THR A C 1
ATOM 1341 O O . THR A 1 179 ? 18.410 -6.034 -1.893 1.00 88.50 179 THR A O 1
ATOM 1344 N N . LYS A 1 180 ? 16.991 -6.635 -0.276 1.00 90.31 180 LYS A N 1
ATOM 1345 C CA . LYS A 1 180 ? 16.881 -8.028 -0.747 1.00 90.31 180 LYS A CA 1
ATOM 1346 C C . LYS A 1 180 ? 16.322 -8.107 -2.170 1.00 90.31 180 LYS A C 1
ATOM 1348 O O . LYS A 1 180 ? 16.806 -8.906 -2.966 1.00 90.31 180 LYS A O 1
ATOM 1353 N N . ALA A 1 181 ? 15.337 -7.272 -2.495 1.00 89.50 181 ALA A N 1
ATOM 1354 C CA . ALA A 1 181 ? 14.717 -7.235 -3.816 1.00 89.50 181 ALA A CA 1
ATOM 1355 C C . ALA A 1 181 ? 15.622 -6.633 -4.906 1.00 89.50 181 ALA A C 1
ATOM 1357 O O . ALA A 1 181 ? 15.401 -6.911 -6.083 1.00 89.50 181 ALA A O 1
ATOM 1358 N N . THR A 1 182 ? 16.638 -5.832 -4.558 1.00 85.69 182 THR A N 1
ATOM 1359 C CA . THR A 1 182 ? 17.591 -5.281 -5.539 1.00 85.69 182 THR A CA 1
ATOM 1360 C C . THR A 1 182 ? 18.725 -6.250 -5.898 1.00 85.69 182 THR A C 1
ATOM 1362 O O . THR A 1 182 ? 19.326 -6.098 -6.962 1.00 85.69 182 THR A O 1
ATOM 1365 N N . ILE A 1 183 ? 18.995 -7.272 -5.070 1.00 85.69 183 ILE A N 1
ATOM 1366 C CA . ILE A 1 183 ? 20.087 -8.248 -5.273 1.00 85.69 183 ILE A CA 1
ATOM 1367 C C . ILE A 1 183 ? 20.044 -8.917 -6.661 1.00 85.69 183 ILE A C 1
ATOM 1369 O O . ILE A 1 183 ? 21.085 -8.927 -7.325 1.00 85.69 183 ILE A O 1
ATOM 1373 N N . PRO A 1 184 ? 18.896 -9.428 -7.161 1.00 85.38 184 PRO A N 1
ATOM 1374 C CA . PRO A 1 184 ? 18.831 -10.046 -8.492 1.00 85.38 184 PRO A CA 1
ATOM 1375 C C . PRO A 1 184 ? 19.232 -9.102 -9.636 1.00 85.38 184 PRO A C 1
ATOM 1377 O O . PRO A 1 184 ? 19.649 -9.555 -10.699 1.00 85.38 184 PRO A O 1
ATOM 1380 N N . PHE A 1 185 ? 19.158 -7.787 -9.408 1.00 79.44 185 PHE A N 1
ATOM 1381 C CA . PHE A 1 185 ? 19.475 -6.744 -10.383 1.00 79.44 185 PHE A CA 1
ATOM 1382 C C . PHE A 1 185 ? 20.896 -6.173 -10.233 1.00 79.44 185 PHE A C 1
ATOM 1384 O O . PHE A 1 185 ? 21.222 -5.174 -10.872 1.00 79.44 185 PHE A O 1
ATOM 1391 N N . GLY A 1 186 ? 21.756 -6.814 -9.431 1.00 72.06 186 GLY A N 1
ATOM 1392 C CA . GLY A 1 186 ? 23.190 -6.511 -9.360 1.00 72.06 186 GLY A CA 1
ATOM 1393 C C . GLY A 1 186 ? 23.593 -5.437 -8.347 1.00 72.06 186 GLY A C 1
ATOM 1394 O O . GLY A 1 186 ? 24.726 -4.957 -8.399 1.00 72.06 186 GLY A O 1
ATOM 1395 N N . CYS A 1 187 ? 22.706 -5.055 -7.424 1.00 69.88 187 CYS A N 1
ATOM 1396 C CA . CYS A 1 187 ? 23.043 -4.139 -6.334 1.00 69.88 187 CYS A CA 1
ATOM 1397 C C . CYS A 1 187 ? 23.602 -4.872 -5.108 1.00 69.88 187 CYS A C 1
ATOM 1399 O O . CYS A 1 187 ? 23.060 -5.886 -4.670 1.00 69.88 187 CYS A O 1
ATOM 1401 N N . SER A 1 188 ? 24.654 -4.305 -4.514 1.00 57.03 188 SER A N 1
ATOM 1402 C CA . SER A 1 188 ? 25.164 -4.719 -3.203 1.00 57.03 188 SER A CA 1
ATOM 1403 C C . SER A 1 188 ? 24.374 -4.043 -2.074 1.00 57.03 188 SER A C 1
ATOM 1405 O O . SER A 1 188 ? 23.918 -2.912 -2.260 1.00 57.03 188 SER A O 1
ATOM 1407 N N . PRO A 1 189 ? 24.238 -4.672 -0.892 1.00 55.34 189 PRO A N 1
ATOM 1408 C CA . PRO A 1 189 ? 23.557 -4.062 0.243 1.00 55.34 189 PRO A CA 1
ATOM 1409 C C . PRO A 1 189 ? 24.266 -2.777 0.676 1.00 55.34 189 PRO A C 1
ATOM 1411 O O . PRO A 1 189 ? 25.403 -2.825 1.140 1.00 55.34 189 PRO A O 1
ATOM 1414 N N . SER A 1 190 ? 23.608 -1.627 0.542 1.00 47.53 190 SER A N 1
ATOM 1415 C CA . SER A 1 190 ? 24.008 -0.417 1.258 1.00 47.53 190 SER A CA 1
ATOM 1416 C C . SER A 1 190 ? 23.177 -0.315 2.530 1.00 47.53 190 SER A C 1
ATOM 1418 O O . SER A 1 190 ? 21.953 -0.226 2.461 1.00 47.53 190 SER A O 1
ATOM 1420 N N . GLU A 1 191 ? 23.833 -0.328 3.689 1.00 40.31 191 GLU A N 1
ATOM 1421 C CA . GLU A 1 191 ? 23.194 -0.069 4.980 1.00 40.31 191 GLU A CA 1
ATOM 1422 C C . GLU A 1 191 ? 22.805 1.414 5.078 1.00 40.31 191 GLU A C 1
ATOM 1424 O O . GLU A 1 191 ? 23.523 2.236 5.641 1.00 40.31 191 GLU A O 1
ATOM 1429 N N . SER A 1 192 ? 21.664 1.789 4.502 1.00 41.75 192 SER A N 1
ATOM 1430 C CA . SER A 1 192 ? 21.031 3.073 4.790 1.00 41.75 192 SER A CA 1
ATOM 1431 C C . SER A 1 192 ? 20.034 2.870 5.936 1.00 41.75 192 SER A C 1
ATOM 1433 O O . SER A 1 192 ? 18.931 2.353 5.777 1.00 41.75 192 SER A O 1
ATOM 1435 N N . VAL A 1 193 ? 20.429 3.241 7.156 1.00 35.84 193 VAL A N 1
ATOM 1436 C CA . VAL A 1 193 ? 19.499 3.256 8.294 1.00 35.84 193 VAL A CA 1
ATOM 1437 C C . VAL A 1 193 ? 18.499 4.390 8.070 1.00 35.84 193 VAL A C 1
ATOM 1439 O O . VAL A 1 193 ? 18.848 5.570 8.113 1.00 35.84 193 VAL A O 1
ATOM 1442 N N . PHE A 1 194 ? 17.245 4.030 7.803 1.00 39.72 194 PHE A N 1
ATOM 1443 C CA . PHE A 1 194 ? 16.158 4.986 7.637 1.00 39.72 194 PHE A CA 1
ATOM 1444 C C . PHE A 1 194 ? 15.735 5.550 9.000 1.00 39.72 194 PHE A C 1
ATOM 1446 O O . PHE A 1 194 ? 15.279 4.817 9.874 1.00 39.72 194 PHE A O 1
ATOM 1453 N N . SER A 1 195 ? 15.866 6.866 9.162 1.00 40.53 195 SER A N 1
ATOM 1454 C CA . SER A 1 195 ? 15.229 7.650 10.221 1.00 40.53 195 SER A CA 1
ATOM 1455 C C . SER A 1 195 ? 14.166 8.537 9.575 1.00 40.53 195 SER A C 1
ATOM 1457 O O . SER A 1 195 ? 14.436 9.256 8.607 1.00 40.53 195 SER A O 1
ATOM 1459 N N . GLU A 1 196 ? 12.940 8.456 10.088 1.00 45.84 196 GLU A N 1
ATOM 1460 C CA . GLU A 1 196 ? 11.746 9.125 9.553 1.00 45.84 196 GLU A CA 1
ATOM 1461 C C . GLU A 1 196 ? 11.707 10.639 9.869 1.00 45.84 196 GLU A C 1
ATOM 1463 O O . GLU A 1 196 ? 10.794 11.349 9.456 1.00 45.84 196 GLU A O 1
ATOM 1468 N N . ASN A 1 197 ? 12.739 11.172 10.531 1.00 44.53 197 ASN A N 1
ATOM 1469 C CA . ASN A 1 197 ? 12.833 12.583 10.911 1.00 44.53 197 ASN A CA 1
ATOM 1470 C C . ASN A 1 197 ? 13.483 13.447 9.819 1.00 44.53 197 ASN A C 1
ATOM 1472 O O . ASN A 1 197 ? 14.506 14.086 10.064 1.00 44.53 197 ASN A O 1
ATOM 1476 N N . ASP A 1 198 ? 12.908 13.485 8.612 1.00 47.22 198 ASP A N 1
ATOM 1477 C CA . ASP A 1 198 ? 13.354 14.449 7.599 1.00 47.22 198 ASP A CA 1
ATOM 1478 C C . ASP A 1 198 ? 12.579 15.767 7.714 1.00 47.22 198 ASP A C 1
ATOM 1480 O O . ASP A 1 198 ? 11.474 15.958 7.188 1.00 47.22 198 ASP A O 1
ATOM 1484 N N . THR A 1 199 ? 13.184 16.699 8.442 1.00 48.62 199 THR A N 1
ATOM 1485 C CA . THR A 1 199 ? 12.709 18.070 8.632 1.00 48.62 199 THR A CA 1
ATOM 1486 C C . THR A 1 199 ? 12.461 18.789 7.305 1.00 48.62 199 THR A C 1
ATOM 1488 O O . THR A 1 199 ? 11.530 19.590 7.230 1.00 48.62 199 THR A O 1
ATOM 1491 N N . ASN A 1 200 ? 13.198 18.461 6.235 1.00 44.78 200 ASN A N 1
ATOM 1492 C CA . ASN A 1 200 ? 13.064 19.128 4.936 1.00 44.78 200 ASN A CA 1
ATOM 1493 C C . ASN A 1 200 ? 11.765 18.758 4.210 1.00 44.78 200 ASN A C 1
ATOM 1495 O O . ASN A 1 200 ? 11.101 19.625 3.643 1.00 44.78 200 ASN A O 1
ATOM 1499 N N . PHE A 1 201 ? 11.355 17.486 4.253 1.00 46.50 201 PHE A N 1
ATOM 1500 C CA . PHE A 1 201 ? 10.079 17.068 3.665 1.00 46.50 201 PHE A CA 1
ATOM 1501 C C . PHE A 1 201 ? 8.895 17.603 4.471 1.00 46.50 201 PHE A C 1
ATOM 1503 O O . PHE A 1 201 ? 7.884 17.994 3.896 1.00 46.50 201 PHE A O 1
ATOM 1510 N N . THR A 1 202 ? 9.039 17.685 5.795 1.00 51.09 202 THR A N 1
ATOM 1511 C CA . THR A 1 202 ? 8.017 18.272 6.671 1.00 51.09 202 THR A CA 1
ATOM 1512 C C . THR A 1 202 ? 7.837 19.761 6.374 1.00 51.09 202 THR A C 1
ATOM 1514 O O . THR A 1 202 ? 6.708 20.216 6.210 1.00 51.09 202 THR A O 1
ATOM 1517 N N . GLN A 1 203 ? 8.934 20.504 6.199 1.00 48.78 203 GLN A N 1
ATOM 1518 C CA . GLN A 1 203 ? 8.908 21.911 5.783 1.00 48.78 203 GLN A CA 1
ATOM 1519 C C . GLN A 1 203 ? 8.336 22.100 4.370 1.00 48.78 203 GLN A C 1
ATOM 1521 O O . GLN A 1 203 ? 7.566 23.031 4.138 1.00 48.78 203 GLN A O 1
ATOM 1526 N N . PHE A 1 204 ? 8.653 21.206 3.429 1.00 44.56 204 PHE A N 1
ATOM 1527 C CA . PHE A 1 204 ? 8.090 21.244 2.077 1.00 44.56 204 PHE A CA 1
ATOM 1528 C C . PHE A 1 204 ? 6.595 20.894 2.052 1.00 44.56 204 PHE A C 1
ATOM 1530 O O . PHE A 1 204 ? 5.806 21.545 1.373 1.00 44.56 204 PHE A O 1
ATOM 1537 N N . LYS A 1 205 ? 6.164 19.900 2.832 1.00 49.34 205 LYS A N 1
ATOM 1538 C CA . LYS A 1 205 ? 4.746 19.566 2.981 1.00 49.34 205 LYS A CA 1
ATOM 1539 C C . LYS A 1 205 ? 3.983 20.734 3.607 1.00 49.34 205 LYS A C 1
ATOM 1541 O O . LYS A 1 205 ? 2.947 21.113 3.081 1.00 49.34 205 LYS A O 1
ATOM 1546 N N . GLN A 1 206 ? 4.544 21.377 4.633 1.00 56.56 206 GLN A N 1
ATOM 1547 C CA . GLN A 1 206 ? 3.979 22.592 5.230 1.00 56.56 206 GLN A CA 1
ATOM 1548 C C . GLN A 1 206 ? 3.876 23.755 4.231 1.00 56.56 206 GLN A C 1
ATOM 1550 O O . GLN A 1 206 ? 2.890 24.492 4.261 1.00 56.56 206 GLN A O 1
ATOM 1555 N N . SER A 1 207 ? 4.847 23.922 3.325 1.00 56.88 207 SER A N 1
ATOM 1556 C CA . SER A 1 207 ? 4.784 24.972 2.300 1.00 56.88 207 SER A CA 1
ATOM 1557 C C . SER A 1 207 ? 3.729 24.674 1.228 1.00 56.88 207 SER A C 1
ATOM 1559 O O . SER A 1 207 ? 2.993 25.581 0.833 1.00 56.88 207 SER A O 1
ATOM 1561 N N . ILE A 1 208 ? 3.573 23.408 0.825 1.00 54.78 208 ILE A N 1
ATOM 1562 C CA . ILE A 1 208 ? 2.485 22.951 -0.054 1.00 54.78 208 ILE A CA 1
ATOM 1563 C C . ILE A 1 208 ? 1.127 23.118 0.633 1.00 54.78 208 ILE A C 1
ATOM 1565 O O . ILE A 1 208 ? 0.208 23.646 0.013 1.00 54.78 208 ILE A O 1
ATOM 1569 N N . ASP A 1 209 ? 0.998 22.741 1.906 1.00 57.59 209 ASP A N 1
ATOM 1570 C CA . ASP A 1 209 ? -0.239 22.880 2.681 1.00 57.59 209 ASP A CA 1
ATOM 1571 C C . ASP A 1 209 ? -0.632 24.360 2.828 1.00 57.59 209 ASP A C 1
ATOM 1573 O O . ASP A 1 209 ? -1.806 24.699 2.688 1.00 57.59 209 ASP A O 1
ATOM 1577 N N . MET A 1 210 ? 0.335 25.273 2.997 1.00 61.47 210 MET A N 1
ATOM 1578 C CA . MET A 1 210 ? 0.101 26.725 2.979 1.00 61.47 210 MET A CA 1
ATOM 1579 C C . MET A 1 210 ? -0.425 27.237 1.631 1.00 61.47 210 MET A C 1
ATOM 1581 O O . MET A 1 210 ? -1.259 28.143 1.598 1.00 61.47 210 MET A O 1
ATOM 1585 N N . VAL A 1 211 ? 0.064 26.695 0.513 1.00 62.84 211 VAL A N 1
ATOM 1586 C CA . VAL A 1 211 ? -0.408 27.064 -0.831 1.00 62.84 211 VAL A CA 1
ATOM 1587 C C . VAL A 1 211 ? -1.777 26.441 -1.112 1.00 62.84 211 VAL A C 1
ATOM 1589 O O . VAL A 1 211 ? -2.670 27.129 -1.601 1.00 62.84 211 VAL A O 1
ATOM 1592 N N . ALA A 1 212 ? -1.983 25.179 -0.739 1.00 56.44 212 ALA A N 1
ATOM 1593 C CA . ALA A 1 212 ? -3.256 24.480 -0.871 1.00 56.44 212 ALA A CA 1
ATOM 1594 C C . ALA A 1 212 ? -4.347 25.129 -0.005 1.00 56.44 212 ALA A C 1
ATOM 1596 O O . ALA A 1 212 ? -5.483 25.275 -0.459 1.00 56.44 212 ALA A O 1
ATOM 1597 N N . ALA A 1 213 ? -4.004 25.619 1.189 1.00 62.38 213 ALA A N 1
ATOM 1598 C CA . ALA A 1 213 ? -4.925 26.348 2.055 1.00 62.38 213 ALA A CA 1
ATOM 1599 C C . ALA A 1 213 ? -5.469 27.630 1.401 1.00 62.38 213 ALA A C 1
ATOM 1601 O O . ALA A 1 213 ? -6.621 27.988 1.622 1.00 62.38 213 ALA A O 1
ATOM 1602 N N . LYS A 1 214 ? -4.692 28.285 0.525 1.00 61.56 214 LYS A N 1
ATOM 1603 C CA . LYS A 1 214 ? -5.150 29.452 -0.257 1.00 61.56 214 LYS A CA 1
ATOM 1604 C C . LYS A 1 214 ? -6.146 29.092 -1.365 1.00 61.56 214 LYS A C 1
ATOM 1606 O O . LYS A 1 214 ? -6.751 29.985 -1.947 1.00 61.56 214 LYS A O 1
ATOM 1611 N N . THR A 1 215 ? -6.311 27.802 -1.658 1.00 58.53 215 THR A N 1
ATOM 1612 C CA . THR A 1 215 ? -7.264 27.274 -2.650 1.00 58.53 215 THR A CA 1
ATOM 1613 C C . THR A 1 215 ? -8.508 26.646 -2.013 1.00 58.53 215 THR A C 1
ATOM 1615 O O . THR A 1 215 ? -9.363 26.122 -2.728 1.00 58.53 215 THR A O 1
ATOM 1618 N N . LEU A 1 216 ? -8.623 26.690 -0.679 1.00 53.97 216 LEU A N 1
ATOM 1619 C CA . LEU A 1 216 ? -9.782 26.187 0.052 1.00 53.97 216 LEU A CA 1
ATOM 1620 C C . LEU A 1 216 ? -11.021 27.030 -0.262 1.00 53.97 216 LEU A C 1
ATOM 1622 O O . LEU A 1 216 ? -11.027 28.249 -0.097 1.00 53.97 216 LEU A O 1
ATOM 1626 N N . GLN A 1 217 ? -12.083 26.356 -0.690 1.00 61.78 217 GLN A N 1
ATOM 1627 C CA . GLN A 1 217 ? -13.422 26.932 -0.775 1.00 61.78 217 GLN A CA 1
ATOM 1628 C C . GLN A 1 217 ? -14.190 26.628 0.523 1.00 61.78 217 GLN A C 1
ATOM 1630 O O . GLN A 1 217 ? -13.868 25.636 1.176 1.00 61.78 217 GLN A O 1
ATOM 1635 N N . PRO A 1 218 ? -15.216 27.418 0.899 1.00 65.00 218 PRO A N 1
ATOM 1636 C CA . PRO A 1 218 ? -15.976 27.226 2.145 1.00 65.00 218 PRO A CA 1
ATOM 1637 C C . PRO A 1 218 ? -16.568 25.819 2.317 1.00 65.00 218 PRO A C 1
ATOM 1639 O O . PRO A 1 218 ? -16.740 25.343 3.439 1.00 65.00 218 PRO A O 1
ATOM 1642 N N . ASP A 1 219 ? -16.852 25.159 1.195 1.00 62.12 219 ASP A N 1
ATOM 1643 C CA . ASP A 1 219 ? -17.443 23.825 1.141 1.00 62.12 219 ASP A CA 1
ATOM 1644 C C . ASP A 1 219 ? -16.399 22.709 0.972 1.00 62.12 219 ASP A C 1
ATOM 1646 O O . ASP A 1 219 ? -16.754 21.534 0.980 1.00 62.12 219 ASP A O 1
ATOM 1650 N N . VAL A 1 220 ? -15.111 23.041 0.825 1.00 55.66 220 VAL A N 1
ATOM 1651 C CA . VAL A 1 220 ? -14.012 22.075 0.693 1.00 55.66 220 VAL A CA 1
ATOM 1652 C C . VAL A 1 220 ? -13.267 21.974 2.020 1.00 55.66 220 VAL A C 1
ATOM 1654 O O . VAL A 1 220 ? -12.719 22.950 2.521 1.00 55.66 220 VAL A O 1
ATOM 1657 N N . TYR A 1 221 ? -13.181 20.765 2.558 1.00 60.12 221 TYR A N 1
ATOM 1658 C CA . TYR A 1 221 ? -12.409 20.433 3.745 1.00 60.12 221 TYR A CA 1
ATOM 1659 C C . TYR A 1 221 ? -11.189 19.601 3.352 1.00 60.12 221 TYR A C 1
ATOM 1661 O O . TYR A 1 221 ? -11.292 18.623 2.616 1.00 60.12 221 TYR A O 1
ATOM 1669 N N . LEU A 1 222 ? -10.017 19.971 3.855 1.00 49.94 222 LEU A N 1
ATOM 1670 C CA . LEU A 1 222 ? -8.801 19.171 3.729 1.00 49.94 222 LEU A CA 1
ATOM 1671 C C . LEU A 1 222 ? -8.566 18.416 5.039 1.00 49.94 222 LEU A C 1
ATOM 1673 O O . LEU A 1 222 ? -8.515 19.033 6.101 1.00 49.94 222 LEU A O 1
ATOM 1677 N N . HIS A 1 223 ? -8.384 17.098 4.972 1.00 55.84 223 HIS A N 1
ATOM 1678 C CA . HIS A 1 223 ? -7.953 16.287 6.111 1.00 55.84 223 HIS A CA 1
ATOM 1679 C C . HIS A 1 223 ? -6.900 15.274 5.649 1.00 55.84 223 HIS A C 1
ATOM 1681 O O . HIS A 1 223 ? -7.158 14.483 4.748 1.00 55.84 223 HIS A O 1
ATOM 1687 N N . ASN A 1 224 ? -5.695 15.326 6.229 1.00 50.03 224 ASN A N 1
ATOM 1688 C CA . ASN A 1 224 ? -4.561 14.452 5.892 1.00 50.03 224 ASN A CA 1
ATOM 1689 C C . ASN A 1 224 ? -4.272 14.346 4.381 1.00 50.03 224 ASN A C 1
ATOM 1691 O O . ASN A 1 224 ? -4.118 13.250 3.855 1.00 50.03 224 ASN A O 1
ATOM 1695 N N . SER A 1 225 ? -4.197 15.471 3.665 1.00 52.31 225 SER A N 1
ATOM 1696 C CA . SER A 1 225 ? -3.994 15.512 2.201 1.00 52.31 225 SER A CA 1
ATOM 1697 C C . SER A 1 225 ? -5.143 14.925 1.357 1.00 52.31 225 SER A C 1
ATOM 1699 O O . SER A 1 225 ? -5.044 14.913 0.132 1.00 52.31 225 SER A O 1
ATOM 1701 N N . THR A 1 226 ? -6.252 14.522 1.980 1.00 47.31 226 THR A N 1
ATOM 1702 C CA . THR A 1 226 ? -7.490 14.107 1.312 1.00 47.31 226 THR A CA 1
ATOM 1703 C C . THR A 1 226 ? -8.467 15.282 1.270 1.00 47.31 226 THR A C 1
ATOM 1705 O O . THR A 1 226 ? -8.675 15.974 2.272 1.00 47.31 226 THR A O 1
ATOM 1708 N N . ARG A 1 227 ? -9.046 15.540 0.092 1.00 54.59 227 ARG A N 1
ATOM 1709 C CA . ARG A 1 227 ? -10.039 16.601 -0.132 1.00 54.59 227 ARG A CA 1
ATOM 1710 C C . ARG A 1 227 ? -11.449 16.043 0.029 1.00 54.59 227 ARG A C 1
ATOM 1712 O O . ARG A 1 227 ? -11.849 15.161 -0.719 1.00 54.59 227 ARG A O 1
ATOM 1719 N N . PHE A 1 228 ? -12.203 16.607 0.959 1.00 53.62 228 PHE A N 1
ATOM 1720 C CA . PHE A 1 228 ? -13.623 16.357 1.170 1.00 53.62 228 PHE A CA 1
ATOM 1721 C C . PHE A 1 228 ? -14.404 17.578 0.685 1.00 53.62 228 PHE A C 1
ATOM 1723 O O . PHE A 1 228 ? -14.016 18.705 0.967 1.00 53.62 228 PHE A O 1
ATOM 1730 N N . LEU A 1 229 ? -15.502 17.380 -0.037 1.00 53.41 229 LEU A N 1
ATOM 1731 C CA . LEU A 1 229 ? -16.383 18.463 -0.476 1.00 53.41 229 LEU A CA 1
ATOM 1732 C C . LEU A 1 229 ? -17.768 18.246 0.133 1.00 53.41 229 LEU A C 1
ATOM 1734 O O . LEU A 1 229 ? -18.353 17.171 -0.005 1.00 53.41 229 LEU A O 1
ATOM 1738 N N . LYS A 1 230 ? -18.313 19.271 0.785 1.00 53.00 230 LYS A N 1
ATOM 1739 C CA . LYS A 1 230 ? -19.709 19.308 1.205 1.00 53.00 230 LYS A CA 1
ATOM 1740 C C . LYS A 1 230 ? -20.584 19.566 -0.013 1.00 53.00 230 LYS A C 1
ATOM 1742 O O . LYS A 1 230 ? -20.609 20.664 -0.554 1.00 53.00 230 LYS A O 1
ATOM 1747 N N . VAL A 1 231 ? -21.329 18.552 -0.426 1.00 56.41 231 VAL A N 1
ATOM 1748 C CA . VAL A 1 231 ? -22.290 18.668 -1.525 1.00 56.41 231 VAL A CA 1
ATOM 1749 C C . VAL A 1 231 ? -23.642 19.083 -0.934 1.00 56.41 231 VAL A C 1
ATOM 1751 O O . VAL A 1 231 ? -24.202 18.374 -0.099 1.00 56.41 231 VAL A O 1
ATOM 1754 N N . ASN A 1 232 ? -24.157 20.258 -1.312 1.00 57.12 232 ASN A N 1
ATOM 1755 C CA . ASN A 1 232 ? -25.467 20.740 -0.856 1.00 57.12 232 ASN A CA 1
ATOM 1756 C C . ASN A 1 232 ? -26.606 19.891 -1.463 1.00 57.12 232 ASN A C 1
ATOM 1758 O O . ASN A 1 232 ? -26.548 19.489 -2.615 1.00 57.12 232 ASN A O 1
ATOM 1762 N N . ALA A 1 233 ? -27.686 19.617 -0.731 1.00 59.06 233 ALA A N 1
ATOM 1763 C CA . ALA A 1 233 ? -28.701 18.643 -1.170 1.00 59.06 233 ALA A CA 1
ATOM 1764 C C . ALA A 1 233 ? -29.570 19.069 -2.383 1.00 59.06 233 ALA A C 1
ATOM 1766 O O . ALA A 1 233 ? -30.420 18.299 -2.823 1.00 59.06 233 ALA A O 1
ATOM 1767 N N . LYS A 1 234 ? -29.403 20.288 -2.919 1.00 57.91 234 LYS A N 1
ATOM 1768 C CA . LYS A 1 234 ? -30.180 20.811 -4.055 1.00 57.91 234 LYS A CA 1
ATOM 1769 C C . LYS A 1 234 ? -29.249 21.302 -5.161 1.00 57.91 234 LYS A C 1
ATOM 1771 O O . LYS A 1 234 ? -28.723 22.406 -5.066 1.00 57.91 234 LYS A O 1
ATOM 1776 N N . TYR A 1 235 ? -29.117 20.515 -6.224 1.00 52.72 235 TYR A N 1
ATOM 1777 C CA . TYR A 1 235 ? -28.519 20.951 -7.485 1.00 52.72 235 TYR A CA 1
ATOM 1778 C C . TYR A 1 235 ? -29.532 20.742 -8.615 1.00 52.72 235 TYR A C 1
ATOM 1780 O O . TYR A 1 235 ? -30.057 19.643 -8.768 1.00 52.72 235 TYR A O 1
ATOM 1788 N N . ASN A 1 236 ? -29.807 21.795 -9.388 1.00 44.56 236 ASN A N 1
ATOM 1789 C CA . ASN A 1 236 ? -30.483 21.683 -10.681 1.00 44.56 236 ASN A CA 1
ATOM 1790 C C . ASN A 1 236 ? -29.391 21.622 -11.752 1.00 44.56 236 ASN A C 1
ATOM 1792 O O . ASN A 1 236 ? -28.655 22.592 -11.902 1.00 44.56 236 ASN A O 1
ATOM 1796 N N . ASP A 1 237 ? -29.295 20.483 -12.440 1.00 48.44 237 ASP A N 1
ATOM 1797 C CA . ASP A 1 237 ? -28.323 20.188 -13.507 1.00 48.44 237 ASP A CA 1
ATOM 1798 C C . ASP A 1 237 ? -26.831 20.306 -13.099 1.00 48.44 237 ASP A C 1
ATOM 1800 O O . ASP A 1 237 ? -26.086 21.124 -13.642 1.00 48.44 237 ASP A O 1
ATOM 1804 N N . PRO A 1 238 ? -26.358 19.541 -12.090 1.00 45.03 238 PRO A N 1
ATOM 1805 C CA . PRO A 1 238 ? -24.961 19.612 -11.683 1.00 45.03 238 PRO A CA 1
ATOM 1806 C C . PRO A 1 238 ? -24.038 19.007 -12.744 1.00 45.03 238 PRO A C 1
ATOM 1808 O O . PRO A 1 238 ? -24.169 17.840 -13.112 1.00 45.03 238 PRO A O 1
ATOM 1811 N N . ILE A 1 239 ? -23.012 19.761 -13.138 1.00 53.31 239 ILE A N 1
ATOM 1812 C CA . ILE A 1 239 ? -21.846 19.193 -13.817 1.00 53.31 239 ILE A CA 1
ATOM 1813 C C . ILE A 1 239 ? -20.946 18.565 -12.750 1.00 53.31 239 ILE A C 1
ATOM 1815 O O . ILE A 1 239 ? -20.289 19.255 -11.969 1.00 53.31 239 ILE A O 1
ATOM 1819 N N . LEU A 1 240 ? -20.947 17.236 -12.709 1.00 40.88 240 LEU A N 1
ATOM 1820 C CA . LEU A 1 240 ? -20.130 16.437 -11.808 1.00 40.88 240 LEU A CA 1
ATOM 1821 C C . LEU A 1 240 ? -18.718 16.271 -12.389 1.00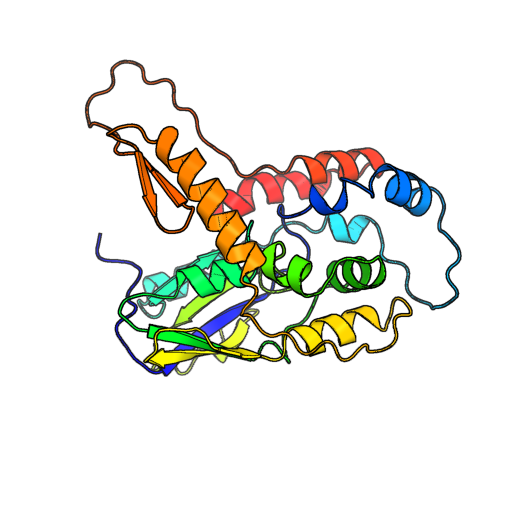 40.88 240 LEU A C 1
ATOM 1823 O O . LEU A 1 240 ? -18.542 15.639 -13.428 1.00 40.88 240 LEU A O 1
ATOM 1827 N N . VAL A 1 241 ? -17.702 16.791 -11.699 1.00 41.03 241 VAL A N 1
ATOM 1828 C CA . VAL A 1 241 ? -16.295 16.503 -12.018 1.00 41.03 241 VAL A CA 1
ATOM 1829 C C . VAL A 1 241 ? -15.813 15.397 -11.083 1.00 41.03 241 VAL A C 1
ATOM 1831 O O . VAL A 1 241 ? -15.419 15.651 -9.947 1.00 41.03 241 VAL A O 1
ATOM 1834 N N . MET A 1 242 ? -15.894 14.152 -11.552 1.00 38.66 242 MET A N 1
ATOM 1835 C CA . MET A 1 242 ? -15.331 12.988 -10.865 1.00 38.66 242 MET A CA 1
ATOM 1836 C C . MET A 1 242 ? -13.838 12.861 -11.172 1.00 38.66 242 MET A C 1
ATOM 1838 O O . MET A 1 242 ? -13.436 12.848 -12.334 1.00 38.66 242 MET A O 1
ATOM 1842 N N . GLY A 1 243 ? -13.023 12.708 -10.128 1.00 43.16 243 GLY A N 1
ATOM 1843 C CA . GLY A 1 243 ? -11.677 12.163 -10.261 1.00 43.16 243 GLY A CA 1
ATOM 1844 C C . GLY A 1 243 ? -11.775 10.644 -10.321 1.00 43.16 243 GLY A C 1
ATOM 1845 O O . GLY A 1 243 ? -12.240 10.025 -9.370 1.00 43.16 243 GLY A O 1
ATOM 1846 N N . THR A 1 244 ? -11.381 10.054 -11.442 1.00 43.69 244 THR A N 1
ATOM 1847 C CA . THR A 1 244 ? -11.141 8.611 -11.547 1.00 43.69 244 THR A CA 1
ATOM 1848 C C . THR A 1 244 ? -9.639 8.401 -11.461 1.00 43.69 244 THR A C 1
ATOM 1850 O O . THR A 1 244 ? -8.881 9.157 -12.076 1.00 43.69 244 THR A O 1
ATOM 1853 N N . ASP A 1 245 ? -9.195 7.430 -10.663 1.00 55.34 245 ASP A N 1
ATOM 1854 C CA . ASP A 1 245 ? -7.777 7.089 -10.641 1.00 55.34 245 ASP A CA 1
ATOM 1855 C C . ASP A 1 245 ? -7.405 6.514 -12.015 1.00 55.34 245 ASP A C 1
ATOM 1857 O O . ASP A 1 245 ? -8.100 5.659 -12.571 1.00 55.34 245 ASP A O 1
ATOM 1861 N N . GLY A 1 246 ? -6.375 7.086 -12.632 1.00 61.84 246 GLY A N 1
ATOM 1862 C CA . GLY A 1 246 ? -6.114 6.896 -14.053 1.00 61.84 246 GLY A CA 1
ATOM 1863 C C . GLY A 1 246 ? -5.211 5.700 -14.335 1.00 61.84 246 GLY A C 1
ATOM 1864 O O . GLY A 1 246 ? -4.202 5.491 -13.674 1.00 61.84 246 GLY A O 1
ATOM 1865 N N . VAL A 1 247 ? -5.480 4.982 -15.425 1.00 70.62 247 VAL A N 1
ATOM 1866 C CA . VAL A 1 247 ? -4.569 3.960 -15.988 1.00 70.62 247 VAL A CA 1
ATOM 1867 C C . VAL A 1 247 ? -3.537 4.556 -16.966 1.00 70.62 247 VAL A C 1
ATOM 1869 O O . VAL A 1 247 ? -2.893 3.839 -17.731 1.00 70.62 247 VAL A O 1
ATOM 1872 N N . GLY A 1 248 ? -3.401 5.888 -16.983 1.00 68.94 248 GLY A N 1
ATOM 1873 C CA . GLY A 1 248 ? -2.819 6.670 -18.082 1.00 68.94 248 GLY A CA 1
ATOM 1874 C C . GLY A 1 248 ? -1.411 6.255 -18.516 1.00 68.94 248 GLY A C 1
ATOM 1875 O O . GLY A 1 248 ? -1.164 6.063 -19.703 1.00 68.94 248 GLY A O 1
ATOM 1876 N N . THR A 1 249 ? -0.476 6.070 -17.585 1.00 70.19 249 THR A N 1
ATOM 1877 C CA . THR A 1 249 ? 0.894 5.668 -17.955 1.00 70.19 249 THR A CA 1
ATOM 1878 C C . THR A 1 249 ? 0.979 4.188 -18.335 1.00 70.19 249 THR A C 1
ATOM 1880 O O . THR A 1 249 ? 1.746 3.821 -19.221 1.00 70.19 249 THR A O 1
ATOM 1883 N N . LYS A 1 250 ? 0.127 3.339 -17.748 1.00 77.75 250 LYS A N 1
ATOM 1884 C CA . LYS A 1 250 ? -0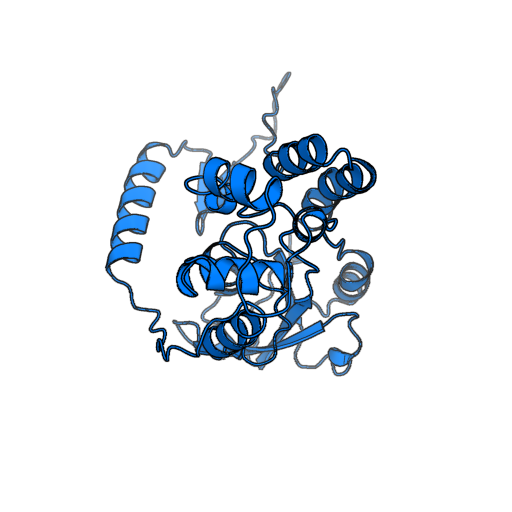.010 1.926 -18.129 1.00 77.75 250 LYS A CA 1
ATOM 1885 C C . LYS A 1 250 ? -0.512 1.773 -19.566 1.00 77.75 250 LYS A C 1
ATOM 1887 O O . LYS A 1 250 ? -0.024 0.905 -20.281 1.00 77.75 250 LYS A O 1
ATOM 1892 N N . LEU A 1 251 ? -1.412 2.654 -20.015 1.00 78.06 251 LEU A N 1
ATOM 1893 C CA . LEU A 1 251 ? -1.861 2.714 -21.412 1.00 78.06 251 LEU A CA 1
ATOM 1894 C C . LEU A 1 251 ? -0.709 2.990 -22.387 1.00 78.06 251 LEU A C 1
ATOM 1896 O O . LEU A 1 251 ? -0.656 2.364 -23.441 1.00 78.06 251 LEU A O 1
ATOM 1900 N N . LYS A 1 252 ? 0.221 3.891 -22.037 1.00 73.19 252 LYS A N 1
ATOM 1901 C CA . LYS A 1 252 ? 1.394 4.184 -22.880 1.00 73.19 252 LYS A CA 1
ATOM 1902 C C . LYS A 1 252 ? 2.281 2.948 -23.048 1.00 73.19 252 LYS A C 1
ATOM 1904 O O . LYS A 1 252 ? 2.560 2.556 -24.174 1.00 73.19 252 LYS A O 1
ATOM 1909 N N . ILE A 1 253 ? 2.626 2.286 -21.942 1.00 74.00 253 ILE A N 1
ATOM 1910 C CA . ILE A 1 253 ? 3.447 1.062 -21.952 1.00 74.00 253 ILE A CA 1
ATOM 1911 C C . ILE A 1 253 ? 2.743 -0.059 -22.731 1.00 74.00 253 ILE A C 1
ATOM 1913 O O . ILE A 1 253 ? 3.360 -0.749 -23.538 1.00 74.00 253 ILE A O 1
ATOM 1917 N N . ALA A 1 254 ? 1.437 -0.232 -22.517 1.00 79.50 254 ALA A N 1
ATOM 1918 C CA . ALA A 1 254 ? 0.627 -1.213 -23.233 1.00 79.50 254 ALA A CA 1
ATOM 1919 C C . ALA A 1 254 ? 0.643 -0.990 -24.749 1.00 79.50 254 ALA A C 1
ATOM 1921 O O . ALA A 1 254 ? 0.748 -1.962 -25.498 1.00 79.50 254 ALA A O 1
ATOM 1922 N N . HIS A 1 255 ? 0.588 0.271 -25.185 1.00 78.44 255 HIS A N 1
ATOM 1923 C CA . HIS A 1 255 ? 0.678 0.642 -26.592 1.00 78.44 255 HIS A CA 1
ATOM 1924 C C . HIS A 1 255 ? 2.062 0.345 -27.182 1.00 78.44 255 HIS A C 1
ATOM 1926 O O . HIS A 1 255 ? 2.156 -0.247 -28.256 1.00 78.44 255 HIS A O 1
ATOM 1932 N N . GLU A 1 256 ? 3.135 0.691 -26.466 1.00 72.12 256 GLU A N 1
ATOM 1933 C CA . GLU A 1 256 ? 4.515 0.428 -26.897 1.00 72.12 256 GLU A CA 1
ATOM 1934 C C . GLU A 1 256 ? 4.784 -1.066 -27.108 1.00 72.12 256 GLU A C 1
ATOM 1936 O O . GLU A 1 256 ? 5.436 -1.443 -28.078 1.00 72.12 256 GLU A O 1
ATOM 1941 N N . ILE A 1 257 ? 4.234 -1.930 -26.248 1.00 74.44 257 ILE A N 1
ATOM 1942 C CA . ILE A 1 257 ? 4.450 -3.382 -26.342 1.00 74.44 257 ILE A CA 1
ATOM 1943 C C . ILE A 1 257 ? 3.305 -4.149 -27.017 1.00 74.44 257 ILE A C 1
ATOM 1945 O O . ILE A 1 257 ? 3.333 -5.381 -27.033 1.00 74.44 257 ILE A O 1
ATOM 1949 N N . GLN A 1 258 ? 2.301 -3.444 -27.551 1.00 79.69 258 GLN A N 1
ATOM 1950 C CA . GLN A 1 258 ? 1.118 -4.013 -28.211 1.00 79.69 258 GLN A CA 1
ATOM 1951 C C . GLN A 1 258 ? 0.374 -5.060 -27.350 1.00 79.69 258 GLN A C 1
ATOM 1953 O O . GLN A 1 258 ? -0.053 -6.102 -27.847 1.00 79.69 258 GLN A O 1
ATOM 1958 N N . LYS A 1 259 ? 0.219 -4.808 -26.040 1.00 79.94 259 LYS A N 1
ATOM 1959 C CA . LYS A 1 259 ? -0.514 -5.688 -25.101 1.00 79.94 259 LYS A CA 1
ATOM 1960 C C . LYS A 1 259 ? -1.581 -4.926 -24.334 1.00 79.94 259 LYS A C 1
ATOM 1962 O O . LYS A 1 259 ? -1.264 -4.218 -23.383 1.00 79.94 259 LYS A O 1
ATOM 1967 N N . HIS A 1 260 ? -2.843 -5.070 -24.732 1.00 85.25 260 HIS A N 1
ATOM 1968 C CA . HIS A 1 260 ? -3.947 -4.266 -24.187 1.00 85.25 260 HIS A CA 1
ATOM 1969 C C . HIS A 1 260 ? -4.916 -5.068 -23.297 1.00 85.25 260 HIS A C 1
ATOM 1971 O O . HIS A 1 260 ? -5.769 -4.489 -22.626 1.00 85.25 260 HIS A O 1
ATOM 1977 N N . ASP A 1 261 ? -4.770 -6.391 -23.267 1.00 85.19 261 ASP A N 1
ATOM 1978 C CA . ASP A 1 261 ? -5.793 -7.343 -22.812 1.00 85.19 261 ASP A CA 1
ATOM 1979 C C . ASP A 1 261 ? -6.182 -7.197 -21.330 1.00 85.19 261 ASP A C 1
ATOM 1981 O O . ASP A 1 261 ? -7.293 -7.547 -20.935 1.00 85.19 261 ASP A O 1
ATOM 1985 N N . THR A 1 262 ? -5.280 -6.675 -20.492 1.00 84.94 262 THR A N 1
ATOM 1986 C CA . THR A 1 262 ? -5.465 -6.575 -19.034 1.00 84.94 262 THR A CA 1
ATOM 1987 C C . THR A 1 262 ? -5.876 -5.187 -18.544 1.00 84.94 262 THR A C 1
ATOM 1989 O O . THR A 1 262 ? -6.292 -5.052 -17.393 1.00 84.94 262 THR A O 1
ATOM 1992 N N . LEU A 1 263 ? -5.830 -4.163 -19.402 1.00 83.50 263 LEU A N 1
ATOM 1993 C CA . LEU A 1 263 ? -6.061 -2.766 -19.008 1.00 83.50 263 LEU A CA 1
ATOM 1994 C C . LEU A 1 263 ? -7.484 -2.501 -18.506 1.00 83.50 263 LEU A C 1
ATOM 1996 O O . LEU A 1 263 ? -7.692 -1.655 -17.641 1.00 83.50 263 LEU A O 1
ATOM 2000 N N . GLY A 1 264 ? -8.468 -3.244 -19.020 1.00 83.62 264 GLY A N 1
ATOM 2001 C CA . GLY A 1 264 ? -9.857 -3.132 -18.571 1.00 83.62 264 GLY A CA 1
ATOM 2002 C C . GLY A 1 264 ? -10.034 -3.454 -17.085 1.00 83.62 264 GLY A C 1
ATOM 2003 O O . GLY A 1 264 ? -10.909 -2.887 -16.437 1.00 83.62 264 GLY A O 1
ATOM 2004 N N . VAL A 1 265 ? -9.178 -4.317 -16.522 1.00 86.94 265 VAL A N 1
ATOM 2005 C CA . VAL A 1 265 ? -9.195 -4.635 -15.087 1.00 86.94 265 VAL A CA 1
ATOM 2006 C C . VAL A 1 265 ? -8.763 -3.424 -14.271 1.00 86.94 265 VAL A C 1
ATOM 2008 O O . VAL A 1 265 ? -9.404 -3.099 -13.278 1.00 86.94 265 VAL A O 1
ATOM 2011 N N . ASP A 1 266 ? -7.714 -2.730 -14.709 1.00 85.25 266 ASP A N 1
ATOM 2012 C CA . ASP A 1 266 ? -7.160 -1.564 -14.022 1.00 85.25 266 ASP A CA 1
ATOM 2013 C C . ASP A 1 266 ? -8.147 -0.381 -13.966 1.00 85.25 266 ASP A C 1
ATOM 2015 O O . ASP A 1 266 ? -8.157 0.356 -12.982 1.00 85.25 266 ASP A O 1
ATOM 2019 N N . LEU A 1 267 ? -9.027 -0.249 -14.969 1.00 79.44 267 LEU A N 1
ATOM 2020 C CA . LEU A 1 267 ? -10.110 0.747 -14.996 1.00 79.44 267 LEU A CA 1
ATOM 2021 C C . LEU A 1 267 ? -11.179 0.517 -13.918 1.00 79.44 267 LEU A C 1
ATOM 2023 O O . LEU A 1 267 ? -11.869 1.452 -13.527 1.00 79.44 267 LEU A O 1
ATOM 2027 N N . VAL A 1 268 ? -11.347 -0.728 -13.470 1.00 83.12 268 VAL A N 1
ATOM 2028 C CA . VAL A 1 268 ? -12.384 -1.112 -12.502 1.00 83.12 268 VAL A CA 1
ATOM 2029 C C . VAL A 1 268 ? -11.789 -1.310 -11.112 1.00 83.12 268 VAL A C 1
ATOM 2031 O O . VAL A 1 268 ? -12.399 -0.926 -10.118 1.00 83.12 268 VAL A O 1
ATOM 2034 N N . ALA A 1 269 ? -10.601 -1.908 -11.028 1.00 85.38 269 ALA A N 1
ATOM 2035 C CA . ALA A 1 269 ? -10.003 -2.350 -9.776 1.00 85.38 269 ALA A CA 1
ATOM 2036 C C . ALA A 1 269 ? -9.786 -1.206 -8.784 1.00 85.38 269 ALA A C 1
ATOM 2038 O O . ALA A 1 269 ? -10.094 -1.376 -7.608 1.00 85.38 269 ALA A O 1
ATOM 2039 N N . MET A 1 270 ? -9.316 -0.047 -9.255 1.00 77.06 270 MET A N 1
ATOM 2040 C CA . MET A 1 270 ? -9.085 1.115 -8.392 1.00 77.06 270 MET A CA 1
ATOM 2041 C C . MET A 1 270 ? -10.391 1.591 -7.750 1.00 77.06 270 MET A C 1
ATOM 2043 O O . MET A 1 270 ? -10.477 1.668 -6.532 1.00 77.06 270 MET A O 1
ATOM 2047 N N . CYS A 1 271 ? -11.439 1.774 -8.557 1.00 79.06 271 CYS A N 1
ATOM 2048 C CA . CYS A 1 271 ? -12.745 2.234 -8.082 1.00 79.06 271 CYS A CA 1
ATOM 2049 C C . CYS A 1 271 ? -13.478 1.230 -7.187 1.00 79.06 271 CYS A C 1
ATOM 2051 O O . CYS A 1 271 ? -14.359 1.619 -6.436 1.00 79.06 271 CYS A O 1
ATOM 2053 N N . VAL A 1 272 ? -13.196 -0.064 -7.334 1.00 83.25 272 VAL A N 1
ATOM 2054 C CA . VAL A 1 272 ? -13.858 -1.127 -6.566 1.00 83.25 272 VAL A CA 1
ATOM 2055 C C . VAL A 1 272 ? -13.130 -1.423 -5.249 1.00 83.25 272 VAL A C 1
ATOM 2057 O O . VAL A 1 272 ? -13.731 -1.981 -4.331 1.00 83.25 272 VAL A O 1
ATOM 2060 N N . ASN A 1 273 ? -11.832 -1.119 -5.177 1.00 84.62 273 ASN A N 1
ATOM 2061 C CA . ASN A 1 273 ? -11.040 -1.261 -3.958 1.00 84.62 273 ASN A CA 1
ATOM 2062 C C . ASN A 1 273 ? -11.197 -0.068 -3.004 1.00 84.62 273 ASN A C 1
ATOM 2064 O O . ASN A 1 273 ? -11.046 -0.279 -1.799 1.00 84.62 273 ASN A O 1
ATOM 2068 N N . ASP A 1 274 ? -11.456 1.128 -3.542 1.00 77.50 274 ASP A N 1
ATOM 2069 C CA . ASP A 1 274 ? -11.846 2.329 -2.787 1.00 77.50 274 ASP A CA 1
ATOM 2070 C C . ASP A 1 274 ? -13.270 2.203 -2.212 1.00 77.50 274 ASP A C 1
ATOM 2072 O O . ASP A 1 274 ? -13.467 2.608 -1.042 1.00 77.50 274 ASP A O 1
#

Radius of gyration: 19.87 Å; Cα contacts (8 Å, |Δi|>4): 432; chains: 1; bounding box: 57×47×50 Å

Nearest PDB structures (foldseek):
  2v9y-assembly1_A  TM=7.804E-01  e=1.931E-11  Homo sapiens
  3p4e-assembly1_A-2  TM=8.055E-01  e=3.774E-10  Vibrio cholerae
  2z01-assembly1_A  TM=8.122E-01  e=1.771E-09  Geobacillus kaustophilus
  1cli-assembly2_C  TM=8.072E-01  e=2.384E-09  Escherichia coli
  3qty-assembly1_A  TM=8.287E-01  e=3.074E-08  Francisella tularensis subsp. tularensis